Protein AF-A0A850BF56-F1 (afdb_monomer)

Secondary structure (DSSP, 8-state):
-HHHHHHHHHH-HHHHT-HHHHHHHHHHGGGSPTTHHHHHHHHHHHHIIIIIS--TTTTHHHHHHHHH-TTS-HHHHHHHHHHHHHHHHHTT-HHHHHHHHHH-TTT-HHHHHHHHHHHHHHHHHHHHHHHHHHHHHHHHHHHHHHHHHS-HHHHHHHH--HHHHHHHHHHHHHHHHHHHHHSS--SHHHHHHHHHHHHHHHHHHHHHHH-----HHHHHHHHHHHHHHHHHHHHHHHHHH-THHHHTTT-

Foldseek 3Di:
DLVVLLVVCVVDVVLLLDPVSLVVNVVCLVVDDAAAVSLVSLQSSLCSCVPRPVNLVVSQVSLVVSCVRPRYDLVSVLVSLVSNLVSCVVVVNLVVSQVSCVVPVPSCVPSNLVSVLVVVLVVLLVVLVVLLVVLVVLLVVLLVQLVVVDPPVVSCVQLDDVVLLVVLCCQLVVQLVVDVVVDPADSQLSVQLSVQLSVLSSSLRSNVSSDPDPDVVVVVVSVVSSVVNSVSSSSVSCVVRDPVVCVVVSD

Mean predicted aligned error: 5.74 Å

Solvent-accessible surface area (backbone atoms only — not comparable to full-atom values): 12979 Å² total; per-residue (Å²): 109,72,67,60,53,52,54,52,34,71,74,32,70,67,47,44,48,32,65,67,56,43,52,52,50,58,66,45,48,80,75,45,64,87,24,58,68,34,34,53,51,27,49,50,44,20,48,30,28,36,73,57,62,69,32,57,74,71,18,48,62,38,28,52,51,30,61,66,38,86,58,36,49,72,66,60,32,32,52,28,50,54,51,47,35,53,46,24,54,75,72,68,35,51,66,59,28,42,54,54,37,70,72,44,54,89,62,45,59,69,58,39,54,51,47,52,27,54,46,50,43,54,51,50,49,53,50,32,52,51,50,47,52,49,48,50,51,48,14,50,54,17,38,57,53,37,54,74,78,42,62,62,69,58,55,49,57,72,45,59,45,70,67,55,53,50,49,22,48,44,57,8,50,52,46,25,50,50,37,60,74,77,44,93,54,83,41,61,28,30,46,46,30,14,55,40,44,42,52,48,51,40,28,55,40,23,32,53,70,42,45,88,73,80,54,67,67,59,54,52,51,50,52,51,53,47,52,53,42,46,51,32,37,43,52,52,23,40,55,72,64,42,61,70,68,37,49,80,75,70,64

pLDDT: mean 92.4, std 5.1, range [63.03, 98.12]

Structure (mmCIF, N/CA/C/O backbone):
data_AF-A0A850BF56-F1
#
_entry.id   AF-A0A850BF56-F1
#
loop_
_atom_site.group_PDB
_atom_site.id
_atom_site.type_symbol
_atom_site.label_atom_id
_atom_site.label_alt_id
_atom_site.label_comp_id
_atom_site.label_asym_id
_atom_site.label_entity_id
_atom_site.label_seq_id
_atom_site.pdbx_PDB_ins_code
_atom_site.Cartn_x
_atom_site.Cartn_y
_atom_site.Cartn_z
_atom_site.occupancy
_atom_site.B_iso_or_equiv
_atom_site.auth_seq_id
_atom_site.auth_comp_id
_atom_site.auth_asym_id
_atom_site.auth_atom_id
_atom_site.pdbx_PDB_model_num
ATOM 1 N N . MET A 1 1 ? -32.268 -3.748 29.902 1.00 78.88 1 MET A N 1
ATOM 2 C CA . MET A 1 1 ? -31.089 -3.051 30.465 1.00 78.88 1 MET A CA 1
ATOM 3 C C . MET A 1 1 ? -29.917 -3.238 29.503 1.00 78.88 1 MET A C 1
ATOM 5 O O . MET A 1 1 ? -29.523 -4.383 29.311 1.00 78.88 1 MET A O 1
ATOM 9 N N . PRO A 1 2 ? -29.383 -2.172 28.882 1.00 86.38 2 PRO A N 1
ATOM 10 C CA . PRO A 1 2 ? -28.321 -2.261 27.866 1.00 86.38 2 PRO A CA 1
ATOM 11 C C . PRO A 1 2 ? -27.058 -3.001 28.352 1.00 86.38 2 PRO A C 1
ATOM 13 O O . PRO A 1 2 ? -26.492 -3.816 27.630 1.00 86.38 2 PRO A O 1
ATOM 16 N N . LEU A 1 3 ? -26.680 -2.807 29.620 1.00 88.38 3 LEU A N 1
ATOM 17 C CA . LEU A 1 3 ? -25.569 -3.516 30.267 1.00 88.38 3 LEU A CA 1
ATOM 18 C C . LEU A 1 3 ? -25.758 -5.039 30.314 1.00 88.38 3 LEU A C 1
ATOM 20 O O . LEU A 1 3 ? -24.827 -5.782 30.023 1.00 88.38 3 LEU A O 1
ATOM 24 N N . ALA A 1 4 ? -26.963 -5.507 30.652 1.00 90.81 4 ALA A N 1
ATOM 25 C CA . ALA A 1 4 ? -27.248 -6.938 30.740 1.00 90.81 4 ALA A CA 1
ATOM 26 C C . ALA A 1 4 ? -27.105 -7.623 29.373 1.00 90.81 4 ALA A C 1
ATOM 28 O O . ALA A 1 4 ? -26.555 -8.715 29.291 1.00 90.81 4 ALA A O 1
ATOM 29 N N . ARG A 1 5 ? -27.528 -6.942 28.298 1.00 89.50 5 ARG A N 1
ATOM 30 C CA . ARG A 1 5 ? -27.394 -7.431 26.920 1.00 89.50 5 ARG A CA 1
ATOM 31 C C . ARG A 1 5 ? -25.931 -7.494 26.471 1.00 89.50 5 ARG A C 1
ATOM 33 O O . ARG A 1 5 ? -25.538 -8.467 25.838 1.00 89.50 5 ARG A O 1
ATOM 40 N N . LEU A 1 6 ? -25.115 -6.494 26.817 1.00 92.56 6 LEU A N 1
ATOM 41 C CA . LEU A 1 6 ? -23.671 -6.534 26.553 1.00 92.56 6 LEU A CA 1
ATOM 42 C C . LEU A 1 6 ? -23.014 -7.745 27.231 1.00 92.56 6 LEU A C 1
ATOM 44 O O . LEU A 1 6 ? -22.260 -8.471 26.588 1.00 92.56 6 LEU A O 1
ATOM 48 N N . GLU A 1 7 ? -23.309 -7.971 28.511 1.00 93.81 7 GLU A N 1
ATOM 49 C CA . GLU A 1 7 ? -22.754 -9.099 29.270 1.00 93.81 7 GLU A CA 1
ATOM 50 C C . GLU A 1 7 ? -23.248 -10.456 28.750 1.00 93.81 7 GLU A C 1
ATOM 52 O O . GLU A 1 7 ? -22.469 -11.403 28.664 1.00 93.81 7 GLU A O 1
ATOM 57 N N . GLU A 1 8 ? -24.512 -10.548 28.335 1.00 92.88 8 GLU A N 1
ATOM 58 C CA . GLU A 1 8 ? -25.073 -11.738 27.691 1.00 92.88 8 GLU A CA 1
ATOM 59 C C . GLU A 1 8 ? -24.338 -12.080 26.387 1.00 92.88 8 GLU A C 1
ATOM 61 O O . GLU A 1 8 ? -23.898 -13.214 26.207 1.00 92.88 8 GLU A O 1
ATOM 66 N N . ILE A 1 9 ? -24.144 -11.093 25.504 1.00 91.94 9 ILE A N 1
ATOM 67 C CA . ILE A 1 9 ? -23.444 -11.286 24.226 1.00 91.94 9 ILE A CA 1
ATOM 68 C C . ILE A 1 9 ? -21.953 -11.588 24.454 1.00 91.94 9 ILE A C 1
ATOM 70 O O . ILE A 1 9 ? -21.367 -12.385 23.728 1.00 91.94 9 ILE A O 1
ATOM 74 N N . ARG A 1 10 ? -21.317 -10.997 25.474 1.00 92.19 10 ARG A N 1
ATOM 75 C CA . ARG A 1 10 ? -19.912 -11.289 25.817 1.00 92.19 10 ARG A CA 1
ATOM 76 C C . ARG A 1 10 ? -19.703 -12.726 26.289 1.00 92.19 10 ARG A C 1
ATOM 78 O O . ARG A 1 10 ? -18.673 -13.316 25.971 1.00 92.19 10 ARG A O 1
ATOM 85 N N . ARG A 1 11 ? -20.649 -13.270 27.059 1.00 94.38 11 ARG A N 1
ATOM 86 C CA . ARG A 1 11 ? -20.562 -14.626 27.626 1.00 94.38 11 ARG A CA 1
ATOM 87 C C . ARG A 1 11 ? -20.887 -15.722 26.620 1.00 94.38 11 ARG A C 1
ATOM 89 O O . ARG A 1 11 ? -20.410 -16.837 26.797 1.00 94.38 11 ARG A O 1
ATOM 96 N N . ASP A 1 12 ? -21.675 -15.415 25.594 1.00 94.69 12 ASP A N 1
ATOM 97 C CA . ASP A 1 12 ? -22.107 -16.372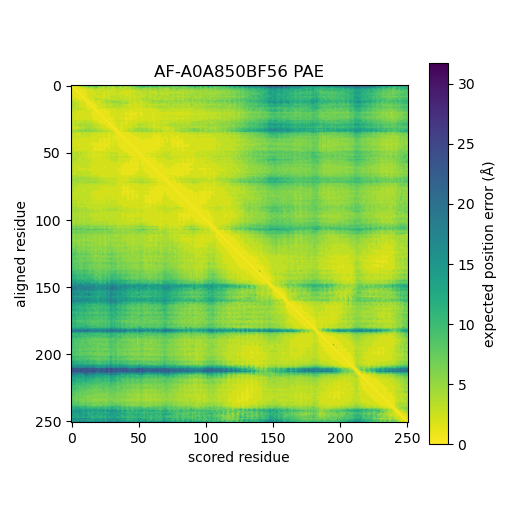 24.578 1.00 94.69 12 ASP A CA 1
ATOM 98 C C . ASP A 1 12 ? -21.428 -16.089 23.219 1.00 94.69 12 ASP A C 1
ATOM 100 O O . ASP A 1 12 ? -21.831 -15.174 22.489 1.00 94.69 12 ASP A O 1
ATOM 104 N N . PRO A 1 13 ? -20.404 -16.879 22.834 1.00 91.81 13 PRO A N 1
ATOM 105 C CA . PRO A 1 13 ? -19.703 -16.701 21.567 1.00 91.81 13 PRO A CA 1
ATOM 106 C C . PRO A 1 13 ? -20.617 -16.798 20.344 1.00 91.81 13 PRO A C 1
ATOM 108 O O . PRO A 1 13 ? -20.337 -16.126 19.350 1.00 91.81 13 PRO A O 1
ATOM 111 N N . GLN A 1 14 ? -21.693 -17.596 20.413 1.00 94.00 14 GLN A N 1
ATOM 112 C CA . GLN A 1 14 ? -22.634 -17.753 19.304 1.00 94.00 14 GLN A CA 1
ATOM 113 C C . GLN A 1 14 ? -23.433 -16.468 19.094 1.00 94.00 14 GLN A C 1
ATOM 115 O O . GLN A 1 14 ? -23.529 -15.993 17.966 1.00 94.00 14 GLN A O 1
ATOM 120 N N . LYS A 1 15 ? -23.911 -15.832 20.172 1.00 90.75 15 LYS A N 1
ATOM 121 C CA . LYS A 1 15 ? -24.606 -14.533 20.084 1.00 90.75 15 LYS A CA 1
ATOM 122 C C . LYS A 1 15 ? -23.703 -13.420 19.577 1.00 90.75 15 LYS A C 1
ATOM 124 O O . LYS A 1 15 ? -24.142 -12.555 18.831 1.00 90.75 15 LYS A O 1
ATOM 129 N N . ALA A 1 16 ? -22.428 -13.438 19.939 1.00 91.06 16 ALA A N 1
ATOM 130 C CA . ALA A 1 16 ? -21.472 -12.469 19.418 1.00 91.06 16 ALA A CA 1
ATOM 131 C C . ALA A 1 16 ? -21.085 -12.709 17.943 1.00 91.06 16 ALA A C 1
ATOM 133 O O . ALA A 1 16 ? -20.512 -11.818 17.318 1.00 91.06 16 ALA A O 1
ATOM 134 N N . ALA A 1 17 ? -21.382 -13.889 17.390 1.00 93.44 17 ALA A N 1
ATOM 135 C CA . ALA A 1 17 ? -21.302 -14.181 15.958 1.00 93.44 17 ALA A CA 1
ATOM 136 C C . ALA A 1 17 ? -22.649 -13.981 15.231 1.00 93.44 17 ALA A C 1
ATOM 138 O O . ALA A 1 17 ? -22.700 -14.071 14.006 1.00 93.44 17 ALA A O 1
ATOM 139 N N . ASP A 1 18 ? -23.730 -13.680 15.956 1.00 96.56 18 ASP A N 1
ATOM 140 C CA . ASP A 1 18 ? -25.020 -13.333 15.370 1.00 96.56 18 ASP A CA 1
ATOM 141 C C . ASP A 1 18 ? -25.054 -11.846 14.993 1.00 96.56 18 ASP A C 1
ATOM 143 O O . ASP A 1 18 ? -24.985 -10.941 15.833 1.00 96.56 18 ASP A O 1
ATOM 147 N N . ARG A 1 19 ? -25.202 -11.588 13.691 1.00 96.81 19 ARG A N 1
ATOM 148 C CA . ARG A 1 19 ? -25.269 -10.234 13.139 1.00 96.81 19 ARG A CA 1
ATOM 149 C C . ARG A 1 19 ? -26.421 -9.429 13.731 1.00 96.81 19 ARG A C 1
ATOM 151 O O . ARG A 1 19 ? -26.242 -8.241 13.995 1.00 96.81 19 ARG A O 1
ATOM 158 N N . ALA A 1 20 ? -27.586 -10.043 13.937 1.00 96.88 20 ALA A N 1
ATOM 159 C CA . ALA A 1 20 ? -28.754 -9.339 14.454 1.00 96.88 20 ALA A CA 1
ATOM 160 C C . ALA A 1 20 ? -28.525 -8.885 15.901 1.00 96.88 20 ALA A C 1
ATOM 162 O O . ALA A 1 20 ? -28.780 -7.725 16.226 1.00 96.88 20 ALA A O 1
ATOM 163 N N . ALA A 1 21 ? -27.967 -9.759 16.745 1.00 96.25 21 ALA A N 1
ATOM 164 C CA . ALA A 1 21 ? -27.623 -9.433 18.126 1.00 96.25 21 ALA A CA 1
ATOM 165 C C . ALA A 1 21 ? -26.580 -8.305 18.224 1.00 96.25 21 ALA A C 1
ATOM 167 O O . ALA A 1 21 ? -26.757 -7.367 19.006 1.00 96.25 21 ALA A O 1
ATOM 168 N N . VAL A 1 22 ? -25.525 -8.350 17.402 1.00 96.19 22 VAL A N 1
ATOM 169 C CA . VAL A 1 22 ? -24.476 -7.313 17.387 1.00 96.19 22 VAL A CA 1
ATOM 170 C C . VAL A 1 22 ? -25.018 -5.968 16.896 1.00 96.19 22 VAL A C 1
ATOM 172 O O . VAL A 1 22 ? -24.714 -4.939 17.498 1.00 96.19 22 VAL A O 1
ATOM 175 N N . LEU A 1 23 ? -25.848 -5.948 15.849 1.00 95.94 23 LEU A N 1
ATOM 176 C CA . LEU A 1 23 ? -26.460 -4.710 15.350 1.00 95.94 23 LEU A CA 1
ATOM 177 C C . LEU A 1 23 ? -27.502 -4.140 16.321 1.00 95.94 23 LEU A C 1
ATOM 179 O O . LEU A 1 23 ? -27.583 -2.922 16.477 1.00 95.94 23 LEU A O 1
ATOM 183 N N . ALA A 1 24 ? -28.259 -4.994 17.016 1.00 95.25 24 ALA A N 1
ATOM 184 C CA . ALA A 1 24 ? -29.160 -4.560 18.080 1.00 95.25 24 ALA A CA 1
ATOM 185 C C . ALA A 1 24 ? -28.378 -3.904 19.228 1.00 95.25 24 ALA A C 1
ATOM 187 O O . ALA A 1 24 ? -28.722 -2.803 19.657 1.00 95.25 24 ALA A O 1
ATOM 188 N N . LEU A 1 25 ? -27.275 -4.526 19.666 1.00 95.69 25 LEU A N 1
ATOM 189 C CA . LEU A 1 25 ? -26.374 -3.928 20.651 1.00 95.69 25 LEU A CA 1
ATOM 190 C C . LEU A 1 25 ? -25.796 -2.598 20.149 1.00 95.69 25 LEU A C 1
ATOM 192 O O . LEU A 1 25 ? -25.744 -1.642 20.918 1.00 95.69 25 LEU A O 1
ATOM 196 N N . ALA A 1 26 ? -25.406 -2.515 18.872 1.00 95.56 26 ALA A N 1
ATOM 197 C CA . ALA A 1 26 ? -24.912 -1.284 18.257 1.00 95.56 26 ALA A CA 1
ATOM 198 C C . ALA A 1 26 ? -25.954 -0.152 18.307 1.00 95.56 26 ALA A C 1
ATOM 200 O O . ALA A 1 26 ? -25.615 0.983 18.642 1.00 95.56 26 ALA A O 1
ATOM 201 N N . GLY A 1 27 ? -27.227 -0.463 18.040 1.00 94.81 27 GLY A N 1
ATOM 202 C CA . GLY A 1 27 ? -28.341 0.477 18.187 1.00 94.81 27 GLY A CA 1
ATOM 203 C C . GLY A 1 27 ? -28.534 0.950 19.632 1.00 94.81 27 GLY A C 1
ATOM 204 O O . GLY A 1 27 ? -28.760 2.138 19.874 1.00 94.81 27 GLY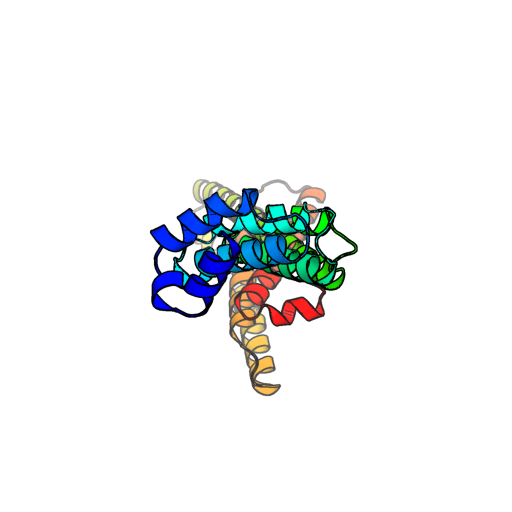 A O 1
ATOM 205 N N . ASP A 1 28 ? -28.353 0.049 20.599 1.00 95.44 28 ASP A N 1
ATOM 206 C CA . ASP A 1 28 ? -28.485 0.354 22.026 1.00 95.44 28 ASP A CA 1
ATOM 207 C C . ASP A 1 28 ? -27.339 1.217 22.576 1.00 95.44 28 ASP A C 1
ATOM 209 O O . ASP A 1 28 ? -27.515 1.839 23.626 1.00 95.44 28 ASP A O 1
ATOM 213 N N . LEU A 1 29 ? -26.183 1.310 21.899 1.00 94.50 29 LEU A N 1
ATOM 214 C CA . LEU A 1 29 ? -24.989 2.031 22.384 1.00 94.50 29 LEU A CA 1
ATOM 215 C C . LEU A 1 29 ? -25.274 3.482 22.797 1.00 94.50 29 LEU A C 1
ATOM 217 O O . LEU A 1 29 ? -24.667 3.987 23.743 1.00 94.50 29 LEU A O 1
ATOM 221 N N . ARG A 1 30 ? -26.229 4.146 22.135 1.00 91.19 30 ARG A N 1
ATOM 222 C CA . ARG A 1 30 ? -26.638 5.526 22.456 1.00 91.19 30 ARG A CA 1
ATOM 223 C C . ARG A 1 30 ? -27.282 5.657 23.839 1.00 91.19 30 ARG A C 1
ATOM 225 O O . ARG A 1 30 ? -27.223 6.731 24.428 1.00 91.19 30 ARG A O 1
ATOM 232 N N . SER A 1 31 ? -27.871 4.578 24.352 1.00 93.94 31 SER A N 1
ATOM 233 C CA . SER A 1 31 ? -28.532 4.539 25.663 1.00 93.94 31 SER A CA 1
ATOM 234 C C . SER A 1 31 ? -27.577 4.273 26.832 1.00 93.94 31 SER A C 1
ATOM 236 O O . SER A 1 31 ? -27.937 4.519 27.982 1.00 93.94 31 SER A O 1
ATOM 238 N N . PHE A 1 32 ? -26.357 3.787 26.571 1.00 93.31 32 PHE A N 1
ATOM 239 C CA . PHE A 1 32 ? -25.348 3.598 27.618 1.00 93.31 32 PHE A CA 1
ATOM 240 C C . PHE A 1 32 ? -24.919 4.958 28.172 1.00 93.31 32 PHE A C 1
ATOM 242 O O . PHE A 1 32 ? -24.837 5.901 27.392 1.00 93.31 32 PHE A O 1
ATOM 249 N N . PRO A 1 33 ? -24.576 5.098 29.462 1.00 91.12 33 PRO A N 1
ATOM 250 C CA . PRO A 1 33 ? -23.999 6.338 29.986 1.00 91.12 33 PRO A CA 1
ATOM 251 C C . PRO A 1 33 ? -22.654 6.653 29.305 1.00 91.12 33 PRO A C 1
ATOM 253 O O . PRO A 1 33 ? -21.945 5.721 28.917 1.00 91.12 33 PRO A O 1
ATOM 256 N N . PRO A 1 34 ? -22.301 7.938 29.110 1.00 89.06 34 PRO A N 1
ATOM 257 C CA . PRO A 1 34 ? -21.035 8.309 28.481 1.00 89.06 34 PRO A CA 1
ATOM 258 C C . PRO A 1 34 ? -19.836 7.859 29.329 1.00 89.06 34 PRO A C 1
ATOM 260 O O . PRO A 1 34 ? -19.968 7.596 30.526 1.00 89.06 34 PRO A O 1
ATOM 263 N N . GLY A 1 35 ? -18.676 7.715 28.684 1.00 90.88 35 GLY A N 1
ATOM 264 C CA . GLY A 1 35 ? -17.440 7.286 29.334 1.00 90.88 35 GLY A CA 1
ATOM 265 C C . GLY A 1 35 ? -17.039 5.842 29.039 1.00 90.88 35 GLY A C 1
ATOM 266 O O . GLY A 1 35 ? -17.224 5.325 27.931 1.00 90.88 35 GLY A O 1
ATOM 267 N N . ARG A 1 36 ? -16.422 5.194 30.034 1.00 93.81 36 ARG A N 1
ATOM 268 C CA . ARG A 1 36 ? -15.692 3.929 29.861 1.00 93.81 36 ARG A CA 1
ATOM 269 C C . ARG A 1 36 ? -16.559 2.793 29.319 1.00 93.81 36 ARG A C 1
ATOM 271 O O . ARG A 1 36 ? -16.214 2.198 28.307 1.00 93.81 36 ARG A O 1
ATOM 278 N N . VAL A 1 37 ? -17.706 2.528 29.943 1.00 94.62 37 VAL A N 1
ATOM 279 C CA . VAL A 1 37 ? -18.580 1.398 29.575 1.00 94.62 37 VAL A CA 1
ATOM 280 C C . VAL A 1 37 ? -19.064 1.507 28.127 1.00 94.62 37 VAL A C 1
ATOM 282 O O . VAL A 1 37 ? -18.989 0.538 27.375 1.00 94.62 37 VAL A O 1
ATOM 285 N N . ARG A 1 38 ? -19.537 2.688 27.713 1.00 96.12 38 ARG A N 1
ATOM 286 C CA . ARG A 1 38 ? -19.987 2.924 26.334 1.00 96.12 38 ARG A CA 1
ATOM 287 C C . ARG A 1 38 ? -18.844 2.730 25.337 1.00 96.12 38 ARG A C 1
ATOM 289 O O . ARG A 1 38 ? -19.052 2.153 24.273 1.00 96.12 38 ARG A O 1
ATOM 296 N N . SER A 1 39 ? -17.641 3.172 25.692 1.00 97.00 39 SER A N 1
ATOM 297 C CA . SER A 1 39 ? -16.449 3.025 24.853 1.00 97.00 39 SER A CA 1
ATOM 298 C C . SER A 1 39 ? -16.007 1.566 24.714 1.00 97.00 39 SER A C 1
ATOM 300 O O . SER A 1 39 ? -15.714 1.111 23.611 1.00 97.00 39 SER A O 1
ATOM 302 N N . GLU A 1 40 ? -16.036 0.795 25.802 1.00 96.56 40 GLU A N 1
ATOM 303 C CA . GLU A 1 40 ? -15.771 -0.647 25.772 1.00 96.56 40 GLU A CA 1
ATOM 304 C C . GLU A 1 40 ? -16.827 -1.414 24.964 1.00 96.56 40 GLU A C 1
ATOM 306 O O . GLU A 1 40 ? -16.489 -2.333 24.218 1.00 96.56 40 GLU A O 1
ATOM 311 N N . ALA A 1 41 ? -18.103 -1.034 25.082 1.00 97.00 41 ALA A N 1
ATOM 312 C CA . ALA A 1 41 ? -19.185 -1.627 24.303 1.00 97.00 41 ALA A CA 1
ATOM 313 C C . ALA A 1 41 ? -19.015 -1.348 22.798 1.00 97.00 41 ALA A C 1
ATOM 315 O O . ALA A 1 41 ? -19.159 -2.259 21.985 1.00 97.00 41 ALA A O 1
ATOM 316 N N . ARG A 1 42 ? -18.630 -0.121 22.423 1.00 97.69 42 ARG A N 1
ATOM 317 C CA . ARG A 1 42 ? -18.290 0.245 21.036 1.00 97.69 42 ARG A CA 1
ATOM 318 C C . ARG A 1 42 ? -17.109 -0.551 20.493 1.00 97.69 42 ARG A C 1
ATOM 320 O O . ARG A 1 42 ? -17.189 -1.047 19.374 1.00 97.69 42 ARG A O 1
ATOM 327 N N . LEU A 1 43 ? -16.040 -0.705 21.278 1.00 97.75 43 LEU A N 1
ATOM 328 C CA . LEU A 1 43 ? -14.883 -1.518 20.887 1.00 97.75 43 LEU A CA 1
ATOM 329 C C . LEU A 1 43 ? -15.270 -2.982 20.682 1.00 97.75 43 LEU A C 1
ATOM 331 O O . LEU A 1 43 ? -14.846 -3.592 19.706 1.00 97.75 43 LEU A O 1
ATOM 335 N N . PHE A 1 44 ? -16.115 -3.525 21.558 1.00 97.62 44 PHE A N 1
ATOM 336 C CA . PHE A 1 44 ? -16.636 -4.880 21.411 1.00 97.62 44 PHE A CA 1
ATOM 337 C C . PHE A 1 44 ? -17.465 -5.044 20.128 1.00 97.62 44 PHE A C 1
ATOM 339 O O . PHE A 1 44 ? -17.252 -5.996 19.381 1.00 97.62 44 PHE A O 1
ATOM 346 N N . VAL A 1 45 ? -18.371 -4.103 19.839 1.00 97.88 45 VAL A N 1
ATOM 347 C CA . VAL A 1 45 ? -19.165 -4.102 18.599 1.00 97.88 45 VAL A CA 1
ATOM 348 C C . VAL A 1 45 ? -18.260 -4.004 17.369 1.00 97.88 45 VAL A C 1
ATOM 350 O O . VAL A 1 45 ? -18.442 -4.771 16.426 1.00 97.88 45 VAL A O 1
ATOM 353 N N . ALA A 1 46 ? -17.260 -3.117 17.381 1.00 98.00 46 ALA A N 1
ATOM 354 C CA . ALA A 1 46 ? -16.290 -2.999 16.293 1.00 98.00 46 ALA A CA 1
ATOM 355 C C . ALA A 1 46 ? -15.525 -4.308 16.055 1.00 98.00 46 ALA A C 1
ATOM 357 O O . ALA A 1 46 ? -15.365 -4.734 14.912 1.00 98.00 46 ALA A O 1
ATOM 358 N N . ASP A 1 47 ? -15.068 -4.960 17.125 1.00 97.44 47 ASP A N 1
ATOM 359 C CA . ASP A 1 47 ? -14.321 -6.211 17.032 1.00 97.44 47 ASP A CA 1
ATOM 360 C C . ASP A 1 47 ? -15.190 -7.364 16.511 1.00 97.44 47 ASP A C 1
ATOM 362 O O . ASP A 1 47 ? -14.772 -8.099 15.614 1.00 97.44 47 ASP A O 1
ATOM 366 N N . ALA A 1 48 ? -16.433 -7.471 16.991 1.00 97.50 48 ALA A N 1
ATOM 367 C CA . ALA A 1 48 ? -17.401 -8.446 16.497 1.00 97.50 48 ALA A CA 1
ATOM 368 C C . ALA A 1 48 ? -17.716 -8.234 15.007 1.00 97.50 48 ALA A C 1
ATOM 370 O O . ALA A 1 48 ? -17.667 -9.191 14.231 1.00 97.50 48 ALA A O 1
ATOM 371 N N . LEU A 1 49 ? -17.965 -6.987 14.586 1.00 97.62 49 LEU A N 1
ATOM 372 C CA . LEU A 1 49 ? -18.189 -6.644 13.178 1.00 97.62 49 LEU A CA 1
ATOM 373 C C . LEU A 1 49 ? -16.987 -7.034 12.315 1.00 97.62 49 LEU A C 1
ATOM 375 O O . LEU A 1 49 ? -17.155 -7.731 11.317 1.00 97.62 49 LEU A O 1
ATOM 379 N N . ARG A 1 50 ? -15.773 -6.658 12.726 1.00 96.75 50 ARG A N 1
ATOM 380 C CA . ARG A 1 50 ? -14.551 -6.920 11.958 1.00 96.75 50 ARG A CA 1
ATOM 381 C C . ARG A 1 50 ? -14.226 -8.410 11.857 1.00 96.75 50 ARG A C 1
ATOM 383 O O . ARG A 1 50 ? -14.006 -8.905 10.756 1.00 96.75 50 ARG A O 1
ATOM 390 N N . HIS A 1 51 ? -14.155 -9.106 12.990 1.00 95.94 51 HIS A N 1
ATOM 391 C CA . HIS A 1 51 ? -13.548 -10.440 13.057 1.00 95.94 51 HIS A CA 1
ATOM 392 C C . HIS A 1 51 ? -14.552 -11.582 13.020 1.00 95.94 51 HIS A C 1
ATOM 394 O O . HIS A 1 51 ? -14.248 -12.630 12.460 1.00 95.94 51 HIS A O 1
ATOM 400 N N . ARG A 1 52 ? -15.738 -11.406 13.611 1.00 95.56 52 ARG A N 1
ATOM 401 C CA . ARG A 1 52 ? -16.739 -12.484 13.705 1.00 95.56 52 ARG A CA 1
ATOM 402 C C . ARG A 1 52 ? -17.707 -12.453 12.534 1.00 95.56 52 ARG A C 1
ATOM 404 O O . ARG A 1 52 ? -18.070 -13.497 12.010 1.00 95.56 52 ARG A O 1
ATOM 411 N N . LEU A 1 53 ? -18.099 -11.252 12.117 1.00 96.81 53 LEU A N 1
ATOM 412 C CA . LEU A 1 53 ? -19.095 -11.045 11.066 1.00 96.81 53 LEU A CA 1
ATOM 413 C C . LEU A 1 53 ? -18.479 -10.758 9.691 1.00 96.81 53 LEU A C 1
ATOM 415 O O . LEU A 1 53 ? -19.209 -10.703 8.704 1.00 96.81 53 LEU A O 1
ATOM 419 N N . GLY A 1 54 ? -17.157 -10.564 9.617 1.00 96.56 54 GLY A N 1
ATOM 420 C CA . GLY A 1 54 ? -16.463 -10.265 8.363 1.00 96.56 54 GLY A CA 1
ATOM 421 C C . GLY A 1 54 ? -16.892 -8.937 7.730 1.00 96.56 54 GLY A C 1
ATOM 422 O O . GLY A 1 54 ? -16.824 -8.788 6.512 1.00 96.56 54 GLY A O 1
ATOM 423 N N . ASP A 1 55 ? -17.340 -7.978 8.542 1.00 97.38 55 ASP A N 1
ATOM 424 C CA . ASP A 1 55 ? -17.795 -6.647 8.138 1.00 97.38 55 ASP A CA 1
ATOM 425 C C . ASP A 1 55 ? -16.816 -5.559 8.622 1.00 97.38 55 ASP A C 1
ATOM 427 O O . ASP A 1 55 ? -17.099 -4.803 9.560 1.00 97.38 55 ASP A O 1
ATOM 431 N N . PRO A 1 56 ? -15.628 -5.454 7.995 1.00 97.06 56 PRO A N 1
ATOM 432 C CA . PRO A 1 56 ? -14.634 -4.462 8.380 1.00 97.06 56 PRO A CA 1
ATOM 433 C C . PRO A 1 56 ? -15.133 -3.028 8.163 1.00 97.06 56 PRO A C 1
ATOM 435 O O . PRO A 1 56 ? -14.753 -2.128 8.902 1.00 97.06 56 PRO A O 1
ATOM 438 N N . ARG A 1 57 ? -16.010 -2.779 7.184 1.00 97.38 57 ARG A N 1
ATOM 439 C CA . ARG A 1 57 ? -16.530 -1.424 6.938 1.00 97.38 57 ARG A CA 1
ATOM 440 C C . ARG A 1 57 ? -17.477 -0.979 8.051 1.00 97.38 57 ARG A C 1
ATOM 442 O O . ARG A 1 57 ? -17.370 0.158 8.503 1.00 97.38 57 ARG A O 1
ATOM 449 N N . GLY A 1 58 ? -18.340 -1.873 8.538 1.00 97.06 58 GLY A N 1
ATOM 450 C CA . GLY A 1 58 ? -19.225 -1.593 9.670 1.00 97.06 58 GLY A CA 1
ATOM 451 C C . GLY A 1 58 ? -18.478 -1.266 10.968 1.00 97.06 58 GLY A C 1
ATOM 452 O O . GLY A 1 58 ? -18.974 -0.493 11.784 1.00 97.06 58 GLY A O 1
ATOM 453 N N . ALA A 1 59 ? -17.263 -1.795 11.148 1.00 97.69 59 ALA A N 1
ATOM 454 C CA . ALA A 1 59 ? -16.448 -1.561 12.339 1.00 97.69 59 ALA A CA 1
ATOM 455 C C . ALA A 1 59 ? -15.842 -0.144 12.435 1.00 97.69 59 ALA A C 1
ATOM 457 O O . ALA A 1 59 ? -15.388 0.240 13.512 1.00 97.69 59 ALA A O 1
ATOM 458 N N . VAL A 1 60 ? -15.842 0.645 11.351 1.00 97.94 60 VAL A N 1
ATOM 459 C CA . VAL A 1 60 ? -15.244 1.996 11.324 1.00 97.94 60 VAL A CA 1
ATOM 460 C C . VAL A 1 60 ? -15.974 2.950 12.271 1.00 97.94 60 VAL A C 1
ATOM 462 O O . VAL A 1 60 ? -15.349 3.531 13.157 1.00 97.94 60 VAL A O 1
ATOM 465 N N . ALA A 1 61 ? -17.297 3.077 12.130 1.00 97.38 61 ALA A N 1
ATOM 466 C CA . ALA A 1 61 ? -18.069 4.076 12.869 1.00 97.38 61 ALA A CA 1
ATOM 467 C C . ALA A 1 61 ? -17.989 3.899 14.402 1.00 97.38 61 ALA A C 1
ATOM 469 O O . ALA A 1 61 ? -17.711 4.882 15.090 1.00 97.38 61 ALA A O 1
ATOM 470 N N . PRO A 1 62 ? -18.126 2.684 14.978 1.00 97.75 62 PRO A N 1
ATOM 471 C CA . PRO A 1 62 ? -17.974 2.514 16.422 1.00 97.75 62 PRO A CA 1
ATOM 472 C C . PRO A 1 62 ? -16.574 2.886 16.939 1.00 97.75 62 PRO A C 1
ATOM 474 O O . PRO A 1 62 ? -16.468 3.413 18.044 1.00 97.75 62 PRO A O 1
A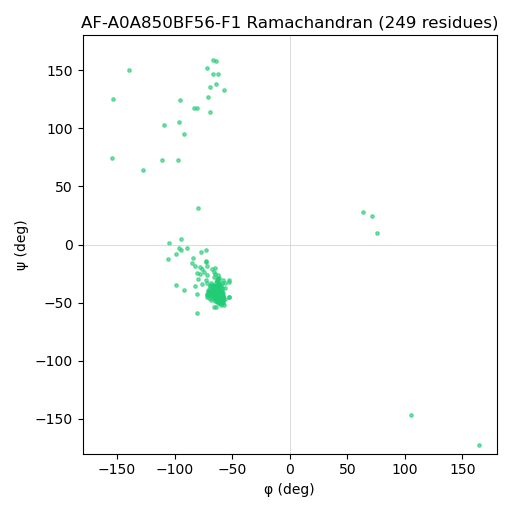TOM 477 N N . LEU A 1 63 ? -15.505 2.659 16.162 1.00 98.12 63 LEU A N 1
ATOM 478 C CA . LEU A 1 63 ? -14.138 3.052 16.542 1.00 98.12 63 LEU A CA 1
ATOM 479 C C . LEU A 1 63 ? -13.956 4.574 16.513 1.00 98.12 63 LEU A C 1
ATOM 481 O O . LEU A 1 63 ? -13.383 5.139 17.445 1.00 98.12 63 LEU A O 1
ATOM 485 N N . GLU A 1 64 ? -14.470 5.244 15.479 1.00 97.69 64 GLU A N 1
ATOM 486 C CA . GLU A 1 64 ? -14.457 6.708 15.398 1.00 97.69 64 GLU A CA 1
ATOM 487 C C . GLU A 1 64 ? -15.231 7.343 16.560 1.00 97.69 64 GLU A C 1
ATOM 489 O O . GLU A 1 64 ? -14.764 8.311 17.161 1.00 97.69 64 GLU A O 1
ATOM 494 N N . GLU A 1 65 ? -16.370 6.761 16.941 1.00 97.00 65 GLU A N 1
ATOM 495 C CA . GLU A 1 65 ? -17.146 7.228 18.088 1.00 97.00 65 GLU A CA 1
ATOM 496 C C . GLU A 1 65 ? -16.391 7.094 19.423 1.00 97.00 65 GLU A C 1
ATOM 498 O O . GLU A 1 65 ? -16.583 7.927 20.308 1.00 97.00 65 GLU A O 1
ATOM 503 N N . VAL A 1 66 ? -15.523 6.087 19.590 1.00 97.62 66 VAL A N 1
ATOM 504 C CA . VAL A 1 66 ? -14.661 5.963 20.786 1.00 97.62 66 VAL A CA 1
ATOM 505 C C . VAL A 1 66 ? -13.607 7.067 20.817 1.00 97.62 66 VAL A C 1
ATOM 507 O O . VAL A 1 66 ? -13.360 7.658 21.868 1.00 97.62 66 VAL A O 1
ATOM 510 N N . LEU A 1 67 ? -13.003 7.384 19.669 1.00 97.25 67 LEU A N 1
ATOM 511 C CA . LEU A 1 67 ? -12.025 8.471 19.564 1.00 97.25 67 LEU A CA 1
ATOM 512 C C . LEU A 1 67 ? -12.656 9.845 19.827 1.00 97.25 67 LEU A C 1
ATOM 514 O O . LEU A 1 67 ? -12.024 10.710 20.444 1.00 97.25 67 LEU A O 1
ATOM 518 N N . ALA A 1 68 ? -13.903 10.029 19.390 1.00 95.88 68 ALA A N 1
ATOM 519 C CA . ALA A 1 68 ? -14.669 11.255 19.576 1.00 95.88 68 ALA A CA 1
ATOM 520 C C . ALA A 1 68 ? -15.230 11.429 20.999 1.00 95.88 68 ALA A C 1
ATOM 522 O O . ALA A 1 68 ? -15.529 12.557 21.387 1.00 95.88 68 ALA A O 1
ATOM 523 N N . ASP A 1 69 ? -15.372 10.359 21.790 1.00 95.25 69 ASP A N 1
ATOM 524 C CA . ASP A 1 69 ? -15.949 10.439 23.136 1.00 95.25 69 ASP A CA 1
ATOM 525 C C . ASP A 1 69 ? -14.997 11.185 24.098 1.00 95.25 69 ASP A C 1
ATOM 527 O O . ASP A 1 69 ? -13.898 10.700 24.384 1.00 95.25 69 ASP A O 1
ATOM 531 N N . PRO A 1 70 ? -15.362 12.371 24.624 1.00 94.50 70 PRO A N 1
ATOM 532 C CA . PRO A 1 70 ? -14.487 13.133 25.514 1.00 94.50 70 PRO A CA 1
ATOM 533 C C . PRO A 1 70 ? -14.260 12.443 26.865 1.00 94.50 70 PRO A C 1
ATOM 535 O O . PRO A 1 70 ? -13.267 12.734 27.524 1.00 94.50 70 PRO A O 1
ATOM 538 N N . GLN A 1 71 ? -15.145 11.525 27.267 1.00 96.06 71 GLN A N 1
ATOM 539 C CA . GLN A 1 71 ? -15.069 10.806 28.538 1.00 96.06 71 GLN A CA 1
ATOM 540 C C . GLN A 1 71 ? -14.399 9.430 28.414 1.00 96.06 71 GLN A C 1
ATOM 542 O O . GLN A 1 71 ? -14.227 8.741 29.422 1.00 96.06 71 GLN A O 1
ATOM 547 N N . ALA A 1 72 ? -14.028 9.003 27.203 1.00 95.38 72 ALA A N 1
ATOM 548 C CA . ALA A 1 72 ? -13.244 7.788 27.020 1.00 95.38 72 ALA A CA 1
ATOM 549 C C . ALA A 1 72 ? -11.822 7.981 27.559 1.00 95.38 72 ALA A C 1
ATOM 551 O O . ALA A 1 72 ? -11.173 8.999 27.295 1.00 95.38 72 ALA A O 1
ATOM 552 N N . ASP A 1 73 ? -11.324 6.986 28.293 1.00 94.69 73 ASP A N 1
ATOM 553 C CA . ASP A 1 73 ? -9.960 7.018 28.802 1.00 94.69 73 ASP A CA 1
ATOM 554 C C . ASP A 1 73 ? -8.920 6.949 27.665 1.00 94.69 73 ASP A C 1
ATOM 556 O O . ASP A 1 73 ? -9.187 6.514 26.539 1.00 94.69 73 ASP A O 1
ATOM 560 N N . ARG A 1 74 ? -7.699 7.409 27.960 1.00 94.88 74 ARG A N 1
ATOM 561 C CA . ARG A 1 74 ? -6.624 7.509 26.963 1.00 94.88 74 ARG A CA 1
ATOM 562 C C . ARG A 1 74 ? -6.218 6.146 26.391 1.00 94.88 74 ARG A C 1
ATOM 564 O O . ARG A 1 74 ? -5.824 6.086 25.228 1.00 94.88 74 ARG A O 1
ATOM 571 N N . LEU A 1 75 ? -6.312 5.072 27.178 1.00 94.88 75 LEU A N 1
ATOM 572 C CA . LEU A 1 75 ? -5.925 3.727 26.749 1.00 94.88 75 LEU A CA 1
ATOM 573 C C . LEU A 1 75 ? -6.926 3.166 25.736 1.00 94.88 75 LEU A C 1
ATOM 575 O O . LEU A 1 75 ? -6.512 2.681 24.684 1.00 94.88 75 LEU A O 1
ATOM 579 N N . LEU A 1 76 ? -8.228 3.301 25.995 1.00 96.25 76 LEU A N 1
ATOM 580 C CA . LEU A 1 76 ? -9.291 2.905 25.072 1.00 96.25 76 LEU A CA 1
ATOM 581 C C . LEU A 1 76 ? -9.232 3.718 23.781 1.00 96.25 76 LEU A C 1
ATOM 583 O O . LEU A 1 76 ? -9.380 3.144 22.704 1.00 96.25 76 LEU A O 1
ATOM 587 N N . LYS A 1 77 ? -8.938 5.022 23.858 1.00 96.88 77 LYS A N 1
ATOM 588 C CA . LYS A 1 77 ? -8.695 5.836 22.656 1.00 96.88 77 LYS A CA 1
ATOM 589 C C . LYS A 1 77 ? -7.473 5.358 21.874 1.00 96.88 77 LYS A C 1
ATOM 591 O O . LYS A 1 77 ? -7.546 5.238 20.656 1.00 96.88 77 LYS A O 1
ATOM 596 N N . GLY A 1 78 ? -6.369 5.037 22.549 1.00 96.12 78 GLY A N 1
ATOM 597 C CA . GLY A 1 78 ? -5.182 4.466 21.906 1.00 96.12 78 GLY A CA 1
ATOM 598 C C . GLY A 1 78 ? -5.469 3.127 21.216 1.00 96.12 78 GLY A C 1
ATOM 599 O O . GLY A 1 78 ? -5.065 2.921 20.072 1.00 96.12 78 GLY A O 1
ATOM 600 N N . LEU A 1 79 ? -6.228 2.240 21.867 1.00 96.56 79 LEU A N 1
ATOM 601 C CA . LEU A 1 79 ? -6.650 0.956 21.301 1.00 96.56 79 LEU A CA 1
ATOM 602 C C . LEU A 1 79 ? -7.602 1.131 20.107 1.00 96.56 79 LEU A C 1
ATOM 604 O O . LEU A 1 79 ? -7.461 0.433 19.099 1.00 96.56 79 LEU A O 1
ATOM 608 N N . ALA A 1 80 ? -8.549 2.068 20.202 1.00 97.75 80 ALA A N 1
ATOM 609 C CA . ALA A 1 80 ? -9.460 2.407 19.114 1.00 97.75 80 ALA A CA 1
ATOM 610 C C . ALA A 1 80 ? -8.694 2.945 17.900 1.00 97.75 80 ALA A C 1
ATOM 612 O O . ALA A 1 80 ? -8.921 2.481 16.785 1.00 97.75 80 ALA A O 1
ATOM 613 N N . LEU A 1 81 ? -7.733 3.850 18.125 1.00 97.44 81 LEU A N 1
ATOM 614 C CA . LEU A 1 81 ? -6.856 4.400 17.091 1.00 97.44 81 LEU A CA 1
ATOM 615 C C . LEU A 1 81 ? -6.067 3.289 16.393 1.00 97.44 81 LEU A C 1
ATOM 617 O O . LEU A 1 81 ? -6.109 3.186 15.169 1.00 97.44 81 LEU A O 1
ATOM 621 N N . ALA A 1 82 ? -5.414 2.420 17.168 1.00 96.25 82 ALA A N 1
ATOM 622 C CA . ALA A 1 82 ? -4.656 1.284 16.649 1.00 96.25 82 ALA A CA 1
ATOM 623 C C . ALA A 1 82 ? -5.525 0.371 15.772 1.00 96.25 82 ALA A C 1
ATOM 625 O O . ALA A 1 82 ? -5.143 -0.010 14.664 1.00 96.25 82 ALA A O 1
ATOM 626 N N . SER A 1 83 ? -6.722 0.048 16.267 1.00 97.00 83 SER A N 1
ATOM 627 C CA . SER A 1 83 ? -7.671 -0.827 15.583 1.00 97.00 83 SER A CA 1
ATOM 628 C C . SER A 1 83 ? -8.202 -0.195 14.300 1.00 97.00 83 SER A C 1
ATOM 630 O O . SER A 1 83 ? -8.310 -0.892 13.294 1.00 97.00 83 SER A O 1
ATOM 632 N N . LEU A 1 84 ? -8.479 1.111 14.314 1.00 97.69 84 LEU A N 1
ATOM 633 C CA . LEU A 1 84 ? -8.968 1.862 13.160 1.00 97.69 84 LEU A CA 1
ATOM 634 C C . LEU A 1 84 ? -7.886 2.010 12.081 1.00 97.69 84 LEU A C 1
ATOM 636 O O . LEU A 1 84 ? -8.157 1.817 10.899 1.00 97.69 84 LEU A O 1
ATOM 640 N N . VAL A 1 85 ? -6.634 2.261 12.472 1.00 96.69 85 VAL A N 1
ATOM 641 C CA . VAL A 1 85 ? -5.486 2.273 11.550 1.00 96.69 85 VAL A CA 1
ATOM 642 C C . VAL A 1 85 ? -5.284 0.902 10.906 1.00 96.69 85 VAL A C 1
ATOM 644 O O . VAL A 1 85 ? -5.144 0.812 9.685 1.00 96.69 85 VAL A O 1
ATOM 647 N N . ALA A 1 86 ? -5.296 -0.172 11.700 1.00 95.69 86 ALA A N 1
ATOM 648 C CA . ALA A 1 86 ? -5.188 -1.535 11.185 1.00 95.69 86 ALA A CA 1
ATOM 649 C C . ALA A 1 86 ? -6.345 -1.874 10.229 1.00 95.69 86 ALA A C 1
ATOM 651 O O . ALA A 1 86 ? -6.126 -2.479 9.181 1.00 95.69 86 ALA A O 1
ATOM 652 N N . LEU A 1 87 ? -7.559 -1.424 10.554 1.00 97.25 87 LEU A N 1
ATOM 653 C CA . LEU A 1 87 ? -8.747 -1.598 9.726 1.00 97.25 87 LEU A CA 1
ATOM 654 C C . LEU A 1 87 ? -8.622 -0.884 8.375 1.00 97.25 87 LEU A C 1
ATOM 656 O O . LEU A 1 87 ? -8.845 -1.495 7.333 1.00 97.25 87 LEU A O 1
ATOM 660 N N . HIS A 1 88 ? -8.196 0.379 8.364 1.00 96.94 88 HIS A N 1
ATOM 661 C CA . HIS A 1 88 ? -7.957 1.114 7.121 1.00 96.94 88 HIS A CA 1
ATOM 662 C C . HIS A 1 88 ? -6.842 0.487 6.275 1.00 96.94 88 HIS A C 1
ATOM 664 O O . HIS A 1 88 ? -6.978 0.412 5.055 1.00 96.94 88 HIS A O 1
ATOM 670 N N . ARG A 1 89 ? -5.782 -0.045 6.900 1.00 94.31 89 ARG A N 1
ATOM 671 C CA . ARG A 1 89 ? -4.746 -0.824 6.197 1.00 94.31 89 ARG A CA 1
ATOM 672 C C . ARG A 1 89 ? -5.324 -2.080 5.546 1.00 94.31 89 ARG A C 1
ATOM 674 O O . ARG A 1 89 ? -5.034 -2.333 4.382 1.00 94.31 89 ARG A O 1
ATOM 681 N N . GLN A 1 90 ? -6.158 -2.834 6.265 1.00 94.81 90 GLN A N 1
ATOM 682 C CA . GLN A 1 90 ? -6.832 -4.025 5.736 1.00 94.81 90 GLN A CA 1
ATOM 683 C C . GLN A 1 90 ? -7.752 -3.685 4.553 1.00 94.81 90 GLN A C 1
ATOM 685 O O . GLN A 1 90 ? -7.834 -4.450 3.596 1.00 94.81 90 GLN A O 1
ATOM 690 N N . LEU A 1 91 ? -8.416 -2.529 4.600 1.00 95.25 91 LEU A N 1
ATOM 691 C CA . LEU A 1 91 ? -9.269 -2.025 3.522 1.00 95.25 91 LEU A CA 1
ATOM 692 C C . LEU A 1 91 ? -8.484 -1.421 2.341 1.00 95.25 91 LEU A C 1
ATOM 694 O O . LEU A 1 91 ? -9.097 -1.072 1.334 1.00 95.25 91 LEU A O 1
ATOM 698 N N . GLY A 1 92 ? -7.158 -1.284 2.447 1.00 94.31 92 GLY A N 1
ATOM 699 C CA . GLY A 1 92 ? -6.315 -0.640 1.435 1.00 94.31 92 GLY A CA 1
ATOM 700 C C . GLY A 1 92 ? -6.394 0.893 1.416 1.00 94.31 92 GLY A C 1
ATOM 701 O O . GLY A 1 92 ? -5.851 1.519 0.510 1.00 94.31 92 GLY A O 1
ATOM 702 N N . ASP A 1 93 ? -7.030 1.518 2.410 1.00 95.75 93 ASP A N 1
ATOM 703 C CA . ASP A 1 93 ? -7.209 2.972 2.498 1.00 95.75 93 ASP A CA 1
ATOM 704 C C . ASP A 1 93 ? -6.138 3.621 3.390 1.00 95.75 93 ASP A C 1
ATOM 706 O O . ASP A 1 93 ? -6.375 4.060 4.520 1.00 95.75 93 ASP A O 1
ATOM 710 N N . LEU A 1 94 ? -4.907 3.683 2.878 1.00 94.81 94 LEU A N 1
ATOM 711 C CA . LEU A 1 94 ? -3.788 4.304 3.598 1.00 94.81 94 LEU A CA 1
ATOM 712 C C . LEU A 1 94 ? -3.975 5.820 3.798 1.00 94.81 94 LEU A C 1
ATOM 714 O O . LEU A 1 94 ? -3.402 6.395 4.727 1.00 94.81 94 LEU A O 1
ATOM 718 N N . SER A 1 95 ? -4.779 6.476 2.953 1.00 94.69 95 SER A N 1
ATOM 719 C CA . SER A 1 95 ? -5.155 7.884 3.115 1.00 94.69 95 SER A CA 1
ATOM 720 C C . SER A 1 95 ? -5.980 8.111 4.374 1.00 94.69 95 SER A C 1
ATOM 722 O O . SER A 1 95 ? -5.642 9.000 5.158 1.00 94.69 95 SER A O 1
ATOM 724 N N . ALA A 1 96 ? -7.015 7.299 4.595 1.00 95.62 96 ALA A N 1
ATOM 725 C CA . ALA A 1 96 ? -7.825 7.375 5.802 1.00 95.62 96 ALA A CA 1
ATOM 726 C C . ALA A 1 96 ? -7.001 7.012 7.042 1.00 95.62 96 ALA A C 1
ATOM 728 O O . ALA A 1 96 ? -7.018 7.763 8.015 1.00 95.62 96 ALA A O 1
ATOM 729 N N . ALA A 1 97 ? -6.179 5.955 6.977 1.00 95.75 97 ALA A N 1
ATOM 730 C CA . ALA A 1 97 ? -5.267 5.601 8.070 1.00 95.75 97 ALA A CA 1
ATOM 731 C C . ALA A 1 97 ? -4.388 6.792 8.490 1.00 95.75 97 ALA A C 1
ATOM 733 O O . ALA A 1 97 ? -4.268 7.090 9.680 1.00 95.75 97 ALA A O 1
ATOM 734 N N . ARG A 1 98 ? -3.819 7.512 7.510 1.00 95.62 98 ARG A N 1
ATOM 735 C CA . ARG A 1 98 ? -3.032 8.727 7.747 1.00 95.62 98 ARG A CA 1
ATOM 736 C C . ARG A 1 98 ? -3.858 9.851 8.362 1.00 95.62 98 ARG A C 1
ATOM 738 O O . ARG A 1 98 ? -3.412 10.464 9.327 1.00 95.62 98 ARG A O 1
ATOM 745 N N . ALA A 1 99 ? -5.036 10.129 7.809 1.00 96.06 99 ALA A N 1
ATOM 746 C CA . ALA A 1 99 ? -5.898 11.200 8.297 1.00 96.06 99 ALA A CA 1
ATOM 747 C C . ALA A 1 99 ? -6.281 10.996 9.771 1.00 96.06 99 ALA A C 1
ATOM 749 O O . ALA A 1 99 ? -6.324 11.960 10.533 1.00 96.06 99 ALA A O 1
ATOM 750 N N . VAL A 1 100 ? -6.505 9.746 10.187 1.00 95.75 100 VAL A N 1
ATOM 751 C CA . VAL A 1 100 ? -6.828 9.407 11.577 1.00 95.75 100 VAL A CA 1
ATOM 752 C C . VAL A 1 100 ? -5.624 9.641 12.505 1.00 95.75 100 VAL A C 1
ATOM 754 O O . VAL A 1 100 ? -5.785 10.301 13.530 1.00 95.75 100 VAL A O 1
ATOM 757 N N . VAL A 1 101 ? -4.413 9.172 12.165 1.00 95.69 101 VAL A N 1
ATOM 758 C CA . VAL A 1 101 ? -3.224 9.404 13.022 1.00 95.69 101 VAL A CA 1
ATOM 759 C C . VAL A 1 101 ? -2.788 10.868 13.064 1.00 95.69 101 VAL A C 1
ATOM 761 O O . VAL A 1 101 ? -2.313 11.325 14.100 1.00 95.69 101 VAL A O 1
ATOM 764 N N . ASP A 1 102 ? -2.967 11.620 11.974 1.00 95.31 102 ASP A N 1
ATOM 765 C CA . ASP A 1 102 ? -2.672 13.057 11.945 1.00 95.31 102 ASP A CA 1
ATOM 766 C C . ASP A 1 102 ? -3.707 13.866 12.759 1.00 95.31 102 ASP A C 1
ATOM 768 O O . ASP A 1 102 ? -3.365 14.920 13.292 1.00 95.31 102 ASP A O 1
ATOM 772 N N . ARG A 1 103 ? -4.944 13.364 12.926 1.00 95.75 103 ARG A N 1
ATOM 773 C CA . ARG A 1 103 ? -5.972 13.972 13.795 1.00 95.75 103 ARG A CA 1
ATOM 774 C C . ARG A 1 103 ? -5.677 13.784 15.288 1.00 95.75 103 ARG A C 1
ATOM 776 O O . ARG A 1 103 ? -6.054 14.640 16.084 1.00 95.75 103 ARG A O 1
ATOM 783 N N . TYR A 1 104 ? -5.011 12.691 15.668 1.00 94.44 104 TYR A N 1
ATOM 784 C CA . TYR A 1 104 ? -4.718 12.349 17.067 1.00 94.44 104 TYR A CA 1
ATOM 785 C C . TYR A 1 104 ? -3.222 12.052 17.307 1.00 94.44 104 TYR A C 1
ATOM 787 O O . TYR A 1 104 ? -2.868 10.929 17.685 1.00 94.44 104 TYR A O 1
ATOM 795 N N . PRO A 1 105 ? -2.326 13.041 17.124 1.00 93.00 105 PRO A N 1
ATOM 796 C CA . PRO A 1 105 ? -0.878 12.817 17.163 1.00 93.00 105 PRO A CA 1
ATOM 797 C C . PRO A 1 105 ? -0.364 12.319 18.526 1.00 93.00 105 PRO A C 1
ATOM 799 O O . PRO A 1 105 ? 0.589 11.541 18.575 1.00 93.00 105 PRO A O 1
ATOM 802 N N . ASP A 1 106 ? -1.019 12.708 19.624 1.00 93.69 106 ASP A N 1
ATOM 803 C CA . ASP A 1 106 ? -0.560 12.431 20.994 1.00 93.69 106 ASP A CA 1
ATOM 804 C C . ASP A 1 106 ? -0.957 11.044 21.526 1.00 93.69 106 ASP A C 1
ATOM 806 O O . ASP A 1 106 ? -0.496 10.620 22.594 1.00 93.69 106 ASP A O 1
ATOM 810 N N . LEU A 1 107 ? -1.848 10.333 20.826 1.00 92.25 107 LEU A N 1
ATOM 811 C CA . LEU A 1 107 ? -2.355 9.035 21.279 1.00 92.25 107 LEU A CA 1
ATOM 812 C C . LEU A 1 107 ? -1.407 7.881 20.935 1.00 92.25 107 LEU A C 1
ATOM 814 O O . LEU A 1 107 ? -1.287 6.951 21.729 1.00 92.25 107 LEU A O 1
ATOM 818 N N . ALA A 1 108 ? -0.735 7.930 19.781 1.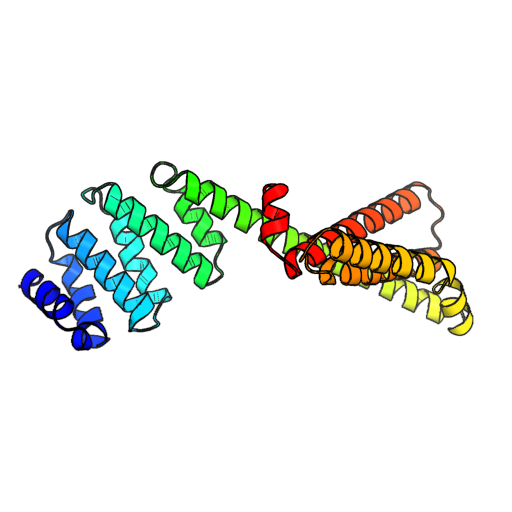00 89.69 108 ALA A N 1
ATOM 819 C CA . ALA A 1 108 ? 0.150 6.855 19.328 1.00 89.69 108 ALA A CA 1
ATOM 820 C C . ALA A 1 108 ? 1.254 7.366 18.374 1.00 89.69 108 ALA A C 1
ATOM 822 O O . ALA A 1 108 ? 1.206 7.104 17.166 1.00 89.69 108 ALA A O 1
ATOM 823 N N . PRO A 1 109 ? 2.290 8.060 18.885 1.00 89.56 109 PRO A N 1
ATOM 824 C CA . PRO A 1 109 ? 3.342 8.642 18.045 1.00 89.56 109 PRO A CA 1
ATOM 825 C C . PRO A 1 109 ? 4.095 7.593 17.209 1.00 89.56 109 PRO A C 1
ATOM 827 O O . PRO A 1 109 ? 4.432 7.848 16.052 1.00 89.56 109 PRO A O 1
ATOM 830 N N . ASN A 1 110 ? 4.292 6.386 17.749 1.00 89.06 110 ASN A N 1
ATOM 831 C CA . ASN A 1 110 ? 4.949 5.288 17.033 1.00 89.06 110 ASN A CA 1
ATOM 832 C C . ASN A 1 110 ? 4.118 4.804 15.833 1.00 89.06 110 ASN A C 1
ATOM 834 O O . ASN A 1 110 ? 4.661 4.623 14.745 1.00 89.06 110 ASN A O 1
ATOM 838 N N . GLN A 1 111 ? 2.796 4.674 15.998 1.00 88.00 111 GLN A N 1
ATOM 839 C CA . GLN A 1 111 ? 1.900 4.276 14.904 1.00 88.00 111 GLN A CA 1
ATOM 840 C C . GLN A 1 111 ? 1.870 5.327 13.800 1.00 88.00 111 GLN A C 1
ATOM 842 O O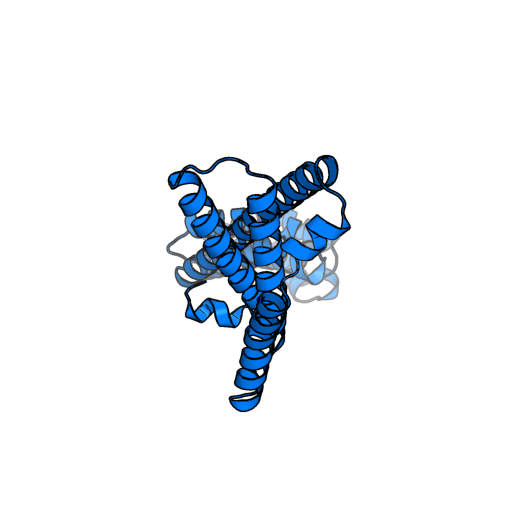 . GLN A 1 111 ? 1.828 4.987 12.620 1.00 88.00 111 GLN A O 1
ATOM 847 N N . ARG A 1 112 ? 1.943 6.613 14.161 1.00 89.75 112 ARG A N 1
ATOM 848 C CA . ARG A 1 112 ? 2.016 7.692 13.176 1.00 89.75 112 ARG A CA 1
ATOM 849 C C . ARG A 1 112 ? 3.240 7.549 12.271 1.00 89.75 112 ARG A C 1
ATOM 851 O O . ARG A 1 112 ? 3.106 7.674 11.056 1.00 89.75 112 ARG A O 1
ATOM 858 N N . LEU A 1 113 ? 4.417 7.270 12.834 1.00 90.38 113 LEU A N 1
ATOM 859 C CA . LEU A 1 113 ? 5.632 7.062 12.038 1.00 90.38 113 LEU A CA 1
ATOM 860 C C . LEU A 1 113 ? 5.495 5.856 11.103 1.00 90.38 113 LEU A C 1
ATOM 862 O O . LEU A 1 113 ? 5.847 5.965 9.930 1.00 90.38 113 LEU A O 1
ATOM 866 N N . GLU A 1 114 ? 4.941 4.748 11.593 1.00 90.19 114 GLU A N 1
ATOM 867 C CA . GLU A 1 114 ? 4.702 3.547 10.787 1.00 90.19 114 GLU A CA 1
ATOM 868 C C . GLU A 1 114 ? 3.749 3.830 9.614 1.00 90.19 114 GLU A C 1
ATOM 870 O O . GLU A 1 114 ? 4.076 3.552 8.460 1.00 90.19 114 GLU A O 1
ATOM 875 N N . VAL A 1 115 ? 2.606 4.474 9.873 1.00 91.44 115 VAL A N 1
ATOM 876 C CA . VAL A 1 115 ? 1.632 4.835 8.830 1.00 91.44 115 VAL A CA 1
ATOM 877 C C . VAL A 1 115 ? 2.243 5.789 7.804 1.00 91.44 115 VAL A C 1
ATOM 879 O O . VAL A 1 115 ? 2.035 5.617 6.604 1.00 91.44 115 VAL A O 1
ATOM 882 N N . LEU A 1 116 ? 3.030 6.778 8.238 1.00 90.25 116 LEU A N 1
ATOM 883 C CA . LEU A 1 116 ? 3.689 7.707 7.319 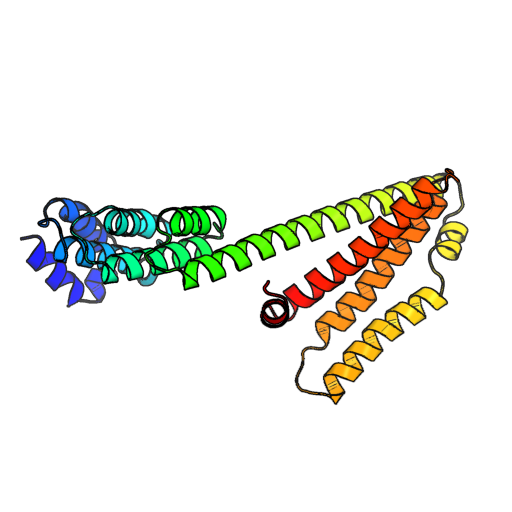1.00 90.25 116 LEU A CA 1
ATOM 884 C C . LEU A 1 116 ? 4.727 7.015 6.427 1.00 90.25 116 LEU A C 1
ATOM 886 O O . LEU A 1 116 ? 4.819 7.369 5.247 1.00 90.25 116 LEU A O 1
ATOM 890 N N . ARG A 1 117 ? 5.474 6.034 6.952 1.00 90.12 117 ARG A N 1
ATOM 891 C CA . ARG A 1 117 ? 6.387 5.201 6.150 1.00 90.12 117 ARG A CA 1
ATOM 892 C C . ARG A 1 117 ? 5.615 4.402 5.106 1.00 90.12 117 ARG A C 1
ATOM 894 O O . ARG A 1 117 ? 5.896 4.547 3.920 1.00 90.12 117 ARG A O 1
ATOM 901 N N . LEU A 1 118 ? 4.550 3.706 5.510 1.00 90.12 118 LEU A N 1
ATOM 902 C CA . LEU A 1 118 ? 3.694 2.938 4.596 1.00 90.12 118 LEU A CA 1
ATOM 903 C C . LEU A 1 118 ? 3.087 3.806 3.484 1.00 90.12 118 LEU A C 1
ATOM 905 O O . LEU A 1 118 ? 3.126 3.439 2.312 1.00 90.12 118 LEU A O 1
ATOM 909 N N . VAL A 1 119 ? 2.575 4.993 3.824 1.00 91.25 119 VAL A N 1
ATOM 910 C CA . VAL A 1 119 ? 2.032 5.941 2.836 1.00 91.25 119 VAL A CA 1
ATOM 911 C C . VAL A 1 119 ? 3.119 6.429 1.882 1.00 91.25 119 VAL A C 1
ATOM 913 O O . VAL A 1 119 ? 2.871 6.570 0.683 1.00 91.25 119 VAL A O 1
ATOM 916 N N . ARG A 1 120 ? 4.321 6.724 2.391 1.00 90.88 120 ARG A N 1
ATOM 917 C CA . ARG A 1 120 ? 5.451 7.148 1.556 1.00 90.88 120 ARG A CA 1
ATOM 918 C C . ARG A 1 120 ? 5.860 6.032 0.601 1.00 90.88 120 ARG A C 1
ATOM 920 O O . ARG A 1 120 ? 6.030 6.312 -0.582 1.00 90.88 120 ARG A O 1
ATOM 927 N N . ARG A 1 121 ? 5.964 4.799 1.090 1.00 91.06 121 ARG A N 1
ATOM 928 C CA . ARG A 1 121 ? 6.280 3.614 0.292 1.00 91.06 121 ARG A CA 1
ATOM 929 C C . ARG A 1 121 ? 5.265 3.392 -0.823 1.00 91.06 121 ARG A C 1
ATOM 931 O O . ARG A 1 121 ? 5.666 3.294 -1.977 1.00 91.06 121 ARG A O 1
ATOM 938 N N . GLU A 1 122 ? 3.969 3.417 -0.517 1.00 91.62 122 GLU A N 1
ATOM 939 C CA . GLU A 1 122 ? 2.924 3.243 -1.534 1.00 91.62 122 GLU A CA 1
ATOM 940 C C . GLU A 1 122 ? 2.984 4.363 -2.589 1.00 91.62 122 GLU A C 1
ATOM 942 O O . GLU A 1 122 ? 2.901 4.107 -3.789 1.00 91.62 122 GLU A O 1
ATOM 947 N N . ARG A 1 123 ? 3.225 5.615 -2.178 1.00 91.94 123 ARG A N 1
ATOM 948 C CA . ARG A 1 123 ? 3.426 6.727 -3.125 1.00 91.94 123 ARG A CA 1
ATOM 949 C C . ARG A 1 123 ? 4.664 6.539 -3.999 1.00 91.94 123 ARG A C 1
ATOM 951 O O . ARG A 1 123 ? 4.594 6.809 -5.195 1.00 91.94 123 ARG A O 1
ATOM 958 N N . LEU A 1 124 ? 5.782 6.093 -3.423 1.00 93.50 124 LEU A N 1
ATOM 959 C CA . LEU A 1 124 ? 7.009 5.806 -4.170 1.00 93.50 124 LEU A CA 1
ATOM 960 C C . LEU A 1 124 ? 6.795 4.674 -5.169 1.00 93.50 124 LEU A C 1
ATOM 962 O O . LEU A 1 124 ? 7.239 4.791 -6.305 1.00 93.50 124 LEU A O 1
ATOM 966 N N . LYS A 1 125 ? 6.051 3.636 -4.790 1.00 93.12 125 LYS A N 1
ATOM 967 C CA . LYS A 1 125 ? 5.660 2.534 -5.669 1.00 93.12 125 LYS A CA 1
ATOM 968 C C . LYS A 1 125 ? 4.834 3.015 -6.857 1.00 93.12 125 LYS A C 1
ATOM 970 O O . LYS A 1 125 ? 5.194 2.726 -7.996 1.00 93.12 125 LYS A O 1
ATOM 975 N N . TRP A 1 126 ? 3.783 3.804 -6.629 1.00 94.25 126 TRP A N 1
ATOM 976 C CA . TRP A 1 126 ? 3.006 4.394 -7.727 1.00 94.25 126 TRP A CA 1
ATOM 977 C C . TRP A 1 126 ? 3.846 5.335 -8.595 1.00 94.25 126 TRP A C 1
ATOM 979 O O . TRP A 1 126 ? 3.737 5.293 -9.819 1.00 94.25 126 TRP A O 1
ATOM 989 N N . GLY A 1 127 ? 4.731 6.132 -7.990 1.00 96.25 127 GLY A N 1
ATOM 990 C CA . GLY A 1 127 ? 5.680 6.978 -8.716 1.00 96.25 127 GLY A CA 1
ATOM 991 C C . GLY A 1 127 ? 6.653 6.172 -9.582 1.00 96.25 127 GLY A C 1
ATOM 992 O O . GLY A 1 127 ? 6.871 6.515 -10.742 1.00 96.25 127 GLY A O 1
ATOM 993 N N . ALA A 1 128 ? 7.184 5.069 -9.053 1.00 95.69 128 ALA A N 1
ATOM 994 C CA . ALA A 1 128 ? 8.065 4.147 -9.759 1.00 95.69 128 ALA A CA 1
ATOM 995 C C . ALA A 1 128 ? 7.340 3.478 -10.934 1.00 95.69 128 ALA A C 1
ATOM 997 O O . ALA A 1 128 ? 7.856 3.488 -12.051 1.00 95.69 128 ALA A O 1
ATOM 998 N N . PHE A 1 129 ? 6.119 2.972 -10.726 1.00 96.94 129 PHE A N 1
ATOM 999 C CA . PHE A 1 129 ? 5.299 2.422 -11.809 1.00 96.94 129 PHE A CA 1
ATOM 1000 C C . PHE A 1 129 ? 4.966 3.465 -12.875 1.00 96.94 129 PHE A C 1
ATOM 1002 O O . PHE A 1 129 ? 5.082 3.169 -14.062 1.00 96.94 129 PHE A O 1
ATOM 1009 N N . GLY A 1 130 ? 4.604 4.687 -12.476 1.00 97.06 130 GLY A N 1
ATOM 1010 C CA . GLY A 1 130 ? 4.335 5.786 -13.404 1.00 97.06 130 GLY A CA 1
ATOM 1011 C C . GLY A 1 130 ? 5.560 6.145 -14.247 1.00 97.06 130 GLY A C 1
ATOM 1012 O O . GLY A 1 130 ? 5.458 6.261 -15.469 1.00 97.06 130 GLY A O 1
ATOM 1013 N N . LEU A 1 131 ? 6.735 6.245 -13.618 1.00 96.81 131 LEU A N 1
ATOM 1014 C CA . LEU A 1 131 ? 7.997 6.507 -14.307 1.00 96.81 131 LEU A CA 1
ATOM 1015 C C . LEU A 1 131 ? 8.349 5.389 -15.296 1.00 96.81 131 LEU A C 1
ATOM 1017 O O . LEU A 1 131 ? 8.661 5.672 -16.453 1.00 96.81 131 LEU A O 1
ATOM 1021 N N . LEU A 1 132 ? 8.289 4.127 -14.862 1.00 96.50 132 LEU A N 1
ATOM 1022 C CA . LEU A 1 132 ? 8.593 2.979 -15.718 1.00 96.50 132 LEU A CA 1
ATOM 1023 C C . LEU A 1 132 ? 7.593 2.856 -16.868 1.00 96.50 132 LEU A C 1
ATOM 1025 O O . LEU A 1 132 ? 8.008 2.643 -18.004 1.00 96.50 132 LEU A O 1
ATOM 1029 N N . GLY A 1 133 ? 6.301 3.062 -16.606 1.00 97.19 133 GLY A N 1
ATOM 1030 C CA . GLY A 1 133 ? 5.267 3.107 -17.638 1.00 97.19 133 GLY A CA 1
ATOM 1031 C C . GLY A 1 133 ? 5.535 4.202 -18.673 1.00 97.19 133 GLY A C 1
ATOM 1032 O O . GLY A 1 133 ? 5.464 3.944 -19.874 1.00 97.19 133 GLY A O 1
ATOM 1033 N N . GLY A 1 134 ? 5.936 5.396 -18.224 1.00 97.12 134 GLY A N 1
ATOM 1034 C CA . GLY A 1 134 ? 6.349 6.492 -19.103 1.00 97.12 134 GLY A CA 1
ATOM 1035 C C . GLY A 1 134 ? 7.572 6.145 -19.956 1.00 97.12 134 GLY A C 1
ATOM 1036 O O . GLY A 1 134 ? 7.557 6.350 -21.170 1.00 97.12 134 GLY A O 1
ATOM 1037 N N . LEU A 1 135 ? 8.611 5.558 -19.355 1.00 96.19 135 LEU A N 1
ATOM 1038 C CA . LEU A 1 135 ? 9.805 5.104 -20.076 1.00 96.19 135 LEU A CA 1
ATOM 1039 C C . LEU A 1 135 ? 9.476 4.024 -21.111 1.00 96.19 135 LEU A C 1
ATOM 1041 O O . LEU A 1 135 ? 9.948 4.106 -22.244 1.00 96.19 135 LEU A O 1
ATOM 1045 N N . VAL A 1 136 ? 8.635 3.048 -20.761 1.00 96.00 136 VAL A N 1
ATOM 1046 C CA . VAL A 1 136 ? 8.169 2.007 -21.688 1.00 96.00 136 VAL A CA 1
ATOM 1047 C C . VAL A 1 136 ? 7.400 2.628 -22.851 1.00 96.00 136 VAL A C 1
ATOM 1049 O O . VAL A 1 136 ? 7.683 2.297 -24.001 1.00 96.00 136 VAL A O 1
ATOM 1052 N N . ALA A 1 137 ? 6.487 3.566 -22.588 1.00 96.62 137 ALA A N 1
ATOM 1053 C CA . ALA A 1 137 ? 5.734 4.254 -23.635 1.00 96.62 137 ALA A CA 1
ATOM 1054 C C . ALA A 1 137 ? 6.655 5.037 -24.588 1.00 96.62 137 ALA A C 1
ATOM 1056 O O . ALA A 1 137 ? 6.504 4.949 -25.809 1.00 96.62 137 ALA A O 1
ATOM 1057 N N . ILE A 1 138 ? 7.655 5.746 -24.051 1.00 94.69 138 ILE A N 1
ATOM 1058 C CA . ILE A 1 138 ? 8.656 6.473 -24.848 1.00 94.69 138 ILE A CA 1
ATOM 1059 C C . ILE A 1 138 ? 9.513 5.504 -25.671 1.00 94.69 138 ILE A C 1
ATOM 1061 O O . ILE A 1 138 ? 9.731 5.734 -26.864 1.00 94.69 138 ILE A O 1
ATOM 1065 N N . GLY A 1 139 ? 9.988 4.419 -25.056 1.00 92.69 139 GLY A N 1
ATOM 1066 C CA . GLY A 1 139 ? 10.782 3.387 -25.716 1.00 92.69 139 GLY A CA 1
ATOM 1067 C C . GLY A 1 139 ? 10.019 2.728 -26.860 1.00 92.69 139 GLY A C 1
ATOM 1068 O O . GLY A 1 139 ? 10.532 2.653 -27.976 1.00 92.69 139 GLY A O 1
ATOM 1069 N N . LEU A 1 140 ? 8.768 2.331 -26.616 1.00 93.69 140 LEU A N 1
ATOM 1070 C CA . LEU A 1 140 ? 7.902 1.703 -27.609 1.00 93.69 140 LEU A CA 1
ATOM 1071 C C . LEU A 1 140 ? 7.546 2.672 -28.741 1.00 93.69 140 LEU A C 1
ATOM 1073 O O . LEU A 1 140 ? 7.671 2.318 -29.910 1.00 93.69 140 LEU A O 1
ATOM 1077 N N . GLY A 1 141 ? 7.180 3.916 -28.420 1.00 94.25 141 GLY A N 1
ATOM 1078 C CA . GLY A 1 141 ? 6.908 4.945 -29.424 1.00 94.25 141 GLY A CA 1
ATOM 1079 C C . GLY A 1 141 ? 8.127 5.246 -30.303 1.00 94.25 141 GLY A C 1
ATOM 1080 O O . GLY A 1 141 ? 8.003 5.381 -31.522 1.00 94.25 141 GLY A O 1
ATOM 1081 N N . SER A 1 142 ? 9.320 5.286 -29.707 1.00 91.38 142 SER A N 1
ATOM 1082 C CA . SER A 1 142 ? 10.579 5.499 -30.431 1.00 91.38 142 SER A CA 1
ATOM 1083 C C . SER A 1 142 ? 10.955 4.300 -31.301 1.00 91.38 142 SER A C 1
ATOM 1085 O O . SER A 1 142 ? 11.357 4.482 -32.449 1.00 91.38 142 SER A O 1
ATOM 1087 N N . PHE A 1 143 ? 10.758 3.080 -30.794 1.00 89.56 143 PHE A N 1
ATOM 1088 C CA . PHE A 1 143 ? 10.958 1.843 -31.545 1.00 89.56 143 PHE A CA 1
ATOM 1089 C C . PHE A 1 143 ? 10.021 1.757 -32.753 1.00 89.56 143 PHE A C 1
ATOM 1091 O O . PHE A 1 143 ? 10.478 1.503 -33.863 1.00 89.56 143 PHE A O 1
ATOM 1098 N N . LEU A 1 144 ? 8.724 2.026 -32.566 1.00 92.19 144 LEU A N 1
ATOM 1099 C CA . LEU A 1 144 ? 7.735 2.021 -33.648 1.00 92.19 144 LEU A CA 1
ATOM 1100 C C . LEU A 1 144 ? 8.049 3.071 -34.716 1.00 92.19 144 LEU A C 1
ATOM 1102 O O . LEU A 1 144 ? 7.885 2.806 -35.905 1.00 92.19 144 LEU A O 1
ATOM 1106 N N . ARG A 1 145 ? 8.530 4.254 -34.313 1.00 90.38 145 ARG A N 1
ATOM 1107 C CA . ARG A 1 145 ? 8.987 5.281 -35.256 1.00 90.38 145 ARG A CA 1
ATOM 1108 C C . ARG A 1 145 ? 10.200 4.799 -36.057 1.00 90.38 145 ARG A C 1
ATOM 1110 O O . ARG A 1 145 ? 10.186 4.927 -37.275 1.00 90.38 145 ARG A O 1
ATOM 1117 N N . ALA A 1 146 ? 11.195 4.201 -35.403 1.00 88.31 146 ALA A N 1
ATOM 1118 C CA . ALA A 1 146 ? 12.383 3.666 -36.070 1.00 88.31 146 ALA A CA 1
ATOM 1119 C C . ALA A 1 146 ? 12.060 2.495 -37.014 1.00 88.31 146 ALA A C 1
ATOM 1121 O O . ALA A 1 146 ? 12.582 2.431 -38.122 1.00 88.31 146 ALA A O 1
ATOM 1122 N N . ALA A 1 147 ? 11.150 1.602 -36.616 1.00 88.69 147 ALA A N 1
ATOM 1123 C CA . ALA A 1 147 ? 10.711 0.469 -37.430 1.00 88.69 147 ALA A CA 1
ATOM 1124 C C . ALA A 1 147 ? 9.965 0.888 -38.710 1.00 88.69 147 ALA A C 1
ATOM 1126 O O . ALA A 1 147 ? 9.874 0.101 -39.648 1.00 88.69 147 ALA A O 1
ATOM 1127 N N . ARG A 1 148 ? 9.438 2.119 -38.767 1.00 90.25 148 ARG A N 1
ATOM 1128 C CA . ARG A 1 148 ? 8.848 2.689 -39.990 1.00 90.25 148 ARG A CA 1
ATOM 1129 C C . ARG A 1 148 ? 9.892 3.244 -40.956 1.00 90.25 148 ARG A C 1
ATOM 1131 O O . ARG A 1 148 ? 9.602 3.342 -42.140 1.00 90.25 148 ARG A O 1
ATOM 1138 N N . SER A 1 149 ? 11.069 3.629 -40.466 1.00 87.81 149 SER A N 1
ATOM 1139 C CA . SER A 1 149 ? 12.123 4.249 -41.278 1.00 87.81 149 SER A CA 1
ATOM 1140 C C . SER A 1 149 ? 13.301 3.321 -41.582 1.00 87.81 149 SER A C 1
ATOM 1142 O O . SER A 1 149 ? 14.143 3.674 -42.399 1.00 87.81 149 SER A O 1
ATOM 1144 N N . MET A 1 150 ? 13.404 2.170 -40.912 1.00 88.44 150 MET A N 1
ATOM 1145 C CA . MET A 1 150 ? 14.516 1.222 -41.038 1.00 88.44 150 MET A CA 1
ATOM 1146 C C . MET A 1 150 ? 14.006 -0.225 -41.043 1.00 88.44 150 MET A C 1
ATOM 1148 O O . MET A 1 150 ? 13.009 -0.526 -40.378 1.00 88.44 150 MET A O 1
ATOM 1152 N N . PRO A 1 151 ? 14.695 -1.158 -41.724 1.00 90.62 151 PRO A N 1
ATOM 1153 C CA . PRO A 1 151 ? 14.339 -2.568 -41.669 1.00 90.62 151 PRO A CA 1
ATOM 1154 C C . PRO A 1 151 ? 14.516 -3.121 -40.245 1.00 90.62 151 PRO A C 1
ATOM 1156 O O . PRO A 1 151 ? 15.517 -2.876 -39.568 1.00 90.62 151 PRO A O 1
ATOM 1159 N N . LEU A 1 152 ? 13.563 -3.947 -39.797 1.00 87.56 152 LEU A N 1
ATOM 1160 C CA . LEU A 1 152 ? 13.518 -4.509 -38.434 1.00 87.56 152 LEU A CA 1
ATOM 1161 C C . LEU A 1 152 ? 14.815 -5.215 -38.002 1.00 87.56 152 LEU A C 1
ATOM 1163 O O . LEU A 1 152 ? 15.158 -5.225 -36.818 1.00 87.56 152 LEU A O 1
ATOM 1167 N N . ARG A 1 153 ? 15.555 -5.801 -38.952 1.00 89.38 153 ARG A N 1
ATOM 1168 C CA . ARG A 1 153 ? 16.826 -6.490 -38.688 1.00 89.38 153 ARG A CA 1
ATOM 1169 C C . ARG A 1 153 ? 17.920 -5.530 -38.215 1.00 89.38 153 ARG A C 1
ATOM 1171 O O . ARG A 1 153 ? 18.685 -5.888 -37.320 1.00 89.38 153 ARG A O 1
ATOM 1178 N N . GLU A 1 154 ? 17.977 -4.328 -38.780 1.00 86.88 154 GLU A N 1
ATOM 1179 C CA . GLU A 1 154 ? 18.940 -3.294 -38.388 1.00 86.88 154 GLU A CA 1
ATOM 1180 C C . GLU A 1 154 ? 18.583 -2.712 -37.024 1.00 86.88 154 GLU A C 1
ATOM 1182 O O . GLU A 1 154 ? 19.445 -2.625 -36.149 1.00 86.88 154 GLU A O 1
ATOM 1187 N N . VAL A 1 155 ? 17.292 -2.449 -36.790 1.00 84.38 155 VAL A N 1
ATOM 1188 C CA . VAL A 1 155 ? 16.797 -1.996 -35.482 1.00 84.38 155 VAL A CA 1
ATOM 1189 C C . VAL A 1 155 ? 17.147 -3.018 -34.395 1.00 84.38 155 VAL A C 1
ATOM 1191 O O . VAL A 1 155 ? 17.711 -2.656 -33.364 1.00 84.38 155 VAL A O 1
ATOM 1194 N N . LYS A 1 156 ? 16.899 -4.315 -34.630 1.00 86.94 156 LYS A N 1
ATOM 1195 C CA . LYS A 1 156 ? 17.245 -5.376 -33.670 1.00 86.94 156 LYS A CA 1
ATOM 1196 C C . LYS A 1 156 ? 18.746 -5.418 -33.372 1.00 86.94 156 LYS A C 1
ATOM 1198 O O . LYS A 1 156 ? 19.119 -5.582 -32.213 1.00 86.94 156 LYS A O 1
ATOM 1203 N N . ARG A 1 157 ? 19.599 -5.265 -34.391 1.00 87.12 157 ARG A N 1
ATOM 1204 C CA . ARG A 1 157 ? 21.064 -5.297 -34.244 1.00 87.12 157 ARG A CA 1
ATOM 1205 C C . ARG A 1 157 ? 21.595 -4.112 -33.434 1.00 87.12 157 ARG A C 1
ATOM 1207 O O . ARG A 1 157 ? 22.520 -4.288 -32.648 1.00 87.12 157 ARG A O 1
ATOM 1214 N N . GLU A 1 158 ? 21.019 -2.925 -33.604 1.00 83.56 158 GLU A N 1
ATOM 1215 C CA . GLU A 1 158 ? 21.431 -1.736 -32.846 1.00 83.56 158 GLU A CA 1
ATOM 1216 C C . GLU A 1 158 ? 20.922 -1.733 -31.403 1.00 83.56 158 GLU A C 1
ATOM 1218 O O . GLU A 1 158 ? 21.608 -1.249 -30.493 1.00 83.56 158 GLU A O 1
ATOM 1223 N N . VAL A 1 159 ? 19.728 -2.285 -31.178 1.00 83.94 159 VAL A N 1
ATOM 1224 C CA . VAL A 1 159 ? 19.125 -2.324 -29.846 1.00 83.94 159 VAL A CA 1
ATOM 1225 C C . VAL A 1 159 ? 19.699 -3.466 -29.001 1.00 83.94 159 VAL A C 1
ATOM 1227 O O . VAL A 1 159 ? 20.024 -3.251 -27.836 1.00 83.94 159 VAL A O 1
ATOM 1230 N N . VAL A 1 160 ? 19.883 -4.666 -29.559 1.00 86.00 160 VAL A N 1
ATOM 1231 C CA . VAL A 1 160 ? 20.393 -5.824 -28.809 1.00 86.00 160 VAL A CA 1
ATOM 1232 C C . VAL A 1 160 ? 21.912 -5.895 -28.933 1.00 86.00 160 VAL A C 1
ATOM 1234 O O . VAL A 1 160 ? 22.446 -6.467 -29.883 1.00 86.00 160 VAL A O 1
ATOM 1237 N N . ARG A 1 161 ? 22.627 -5.340 -27.948 1.00 87.00 161 ARG A N 1
ATOM 1238 C CA . ARG A 1 161 ? 24.082 -5.515 -27.843 1.00 87.00 161 ARG A CA 1
ATOM 1239 C C . ARG A 1 161 ? 24.415 -6.672 -26.902 1.00 87.00 161 ARG A C 1
ATOM 1241 O O . ARG A 1 161 ? 24.033 -6.608 -25.734 1.00 87.00 161 ARG A O 1
ATOM 1248 N N . PRO A 1 162 ? 25.181 -7.685 -27.349 1.00 89.19 162 PRO A N 1
ATOM 1249 C CA . PRO A 1 162 ? 25.505 -8.848 -26.520 1.00 89.19 162 PRO A CA 1
ATOM 1250 C C . PRO A 1 162 ? 26.233 -8.453 -25.231 1.00 89.19 162 PRO A C 1
ATOM 1252 O O . PRO A 1 162 ? 25.993 -9.044 -24.187 1.00 89.19 162 PRO A O 1
ATOM 1255 N N . LEU A 1 163 ? 27.044 -7.393 -25.273 1.00 90.38 163 LEU A N 1
ATOM 1256 C CA . LEU A 1 163 ? 27.742 -6.876 -24.097 1.00 90.38 163 LEU A CA 1
ATOM 1257 C C . LEU A 1 163 ? 26.791 -6.289 -23.039 1.00 90.38 163 LEU A C 1
ATOM 1259 O O . LEU A 1 163 ? 27.036 -6.456 -21.851 1.00 90.38 163 LEU A O 1
ATOM 1263 N N . ALA A 1 164 ? 25.690 -5.648 -23.447 1.00 87.44 164 ALA A N 1
ATOM 1264 C CA . ALA A 1 164 ? 24.694 -5.132 -22.505 1.00 87.44 164 ALA A CA 1
ATOM 1265 C C . ALA A 1 164 ? 23.913 -6.273 -21.838 1.00 87.44 164 ALA A C 1
ATOM 1267 O O . ALA A 1 164 ? 23.687 -6.246 -20.631 1.00 87.44 164 ALA A O 1
ATOM 1268 N N . VAL A 1 165 ? 23.577 -7.313 -22.611 1.00 90.94 165 VAL A N 1
ATOM 1269 C CA . VAL A 1 165 ? 22.967 -8.545 -22.089 1.00 90.94 165 VAL A CA 1
ATOM 1270 C C . VAL A 1 165 ? 23.907 -9.224 -21.093 1.00 90.94 165 VAL A C 1
ATOM 1272 O O . VAL A 1 165 ? 23.489 -9.543 -19.985 1.00 90.94 165 VAL A O 1
ATOM 1275 N N . ALA A 1 166 ? 25.182 -9.392 -21.454 1.00 92.00 166 ALA A N 1
ATOM 1276 C CA . ALA A 1 166 ? 26.189 -9.985 -20.581 1.00 92.00 166 ALA A CA 1
ATOM 1277 C C . ALA A 1 166 ? 26.375 -9.176 -19.290 1.00 92.00 166 ALA A C 1
ATOM 1279 O O . ALA A 1 166 ? 26.432 -9.761 -18.215 1.00 92.00 166 ALA A O 1
ATOM 1280 N N . PHE A 1 167 ? 26.406 -7.843 -19.377 1.00 90.00 167 PHE A N 1
ATOM 1281 C CA . PHE A 1 167 ? 26.495 -6.971 -18.208 1.00 90.00 167 PHE A CA 1
ATOM 1282 C C . PHE A 1 167 ? 25.271 -7.104 -17.291 1.00 90.00 167 PHE A C 1
ATOM 1284 O O . PHE A 1 167 ? 25.426 -7.270 -16.086 1.00 90.00 167 PHE A O 1
ATOM 1291 N N . ALA A 1 168 ? 24.057 -7.083 -17.846 1.00 90.81 168 ALA A N 1
ATOM 1292 C CA . ALA A 1 168 ? 22.831 -7.233 -17.066 1.00 90.81 168 ALA A CA 1
ATOM 1293 C C . ALA A 1 168 ? 22.736 -8.612 -16.389 1.00 90.81 168 ALA A C 1
ATOM 1295 O O . ALA A 1 168 ? 22.383 -8.704 -15.211 1.00 90.81 168 ALA A O 1
ATOM 1296 N N . LEU A 1 169 ? 23.109 -9.674 -17.114 1.00 92.31 169 LEU A N 1
ATOM 1297 C CA . LEU A 1 169 ? 23.220 -11.025 -16.566 1.00 92.31 169 LEU A CA 1
ATOM 1298 C C . LEU A 1 169 ? 24.288 -11.100 -15.478 1.00 92.31 169 LEU A C 1
ATOM 1300 O O . LEU A 1 169 ? 24.033 -11.701 -14.443 1.00 92.31 169 LEU A O 1
ATOM 1304 N N . TYR A 1 170 ? 25.445 -10.468 -15.678 1.00 93.25 170 TYR A N 1
ATOM 1305 C CA . TYR A 1 170 ? 26.504 -10.407 -14.677 1.00 93.25 170 TYR A CA 1
ATOM 1306 C C . TYR A 1 170 ? 26.016 -9.723 -13.401 1.00 93.25 170 TYR A C 1
ATOM 1308 O O . TYR A 1 170 ? 26.143 -10.304 -12.335 1.00 93.25 170 TYR A O 1
ATOM 1316 N N . VAL A 1 171 ? 25.397 -8.542 -13.491 1.00 92.19 171 VAL A N 1
ATOM 1317 C CA . VAL A 1 171 ? 24.884 -7.822 -12.313 1.00 92.19 171 VAL A CA 1
ATOM 1318 C C . VAL A 1 171 ? 23.836 -8.656 -11.568 1.00 92.19 171 VAL A C 1
ATOM 1320 O O . VAL A 1 171 ? 23.924 -8.799 -10.349 1.00 92.19 171 VAL A O 1
ATOM 1323 N N . GLY A 1 172 ? 22.877 -9.249 -12.287 1.00 92.62 172 GLY A N 1
ATOM 1324 C CA . GLY A 1 172 ? 21.834 -10.071 -11.670 1.00 92.62 172 GLY A CA 1
ATOM 1325 C C . GLY A 1 172 ? 22.366 -11.374 -11.065 1.00 92.62 172 GLY A C 1
ATOM 1326 O O . GLY A 1 172 ? 22.033 -11.710 -9.930 1.00 92.62 172 GLY A O 1
ATOM 1327 N N . ALA A 1 173 ? 23.222 -12.095 -11.794 1.00 93.69 173 ALA A N 1
ATOM 1328 C CA . ALA A 1 173 ? 23.791 -13.364 -11.349 1.00 93.69 173 ALA A CA 1
ATOM 1329 C C . ALA A 1 173 ? 24.827 -13.175 -10.236 1.00 93.69 173 ALA A C 1
ATOM 1331 O O . ALA A 1 173 ? 24.780 -13.900 -9.249 1.00 93.69 173 ALA A O 1
ATOM 1332 N N . ALA A 1 174 ? 25.724 -12.191 -10.349 1.00 93.38 174 ALA A N 1
ATOM 1333 C CA . ALA A 1 174 ? 26.713 -11.896 -9.317 1.00 93.38 174 ALA A CA 1
ATOM 1334 C C . ALA A 1 174 ? 26.032 -11.477 -8.010 1.00 93.38 174 ALA A C 1
ATOM 1336 O O . ALA A 1 174 ? 26.403 -11.982 -6.955 1.00 93.38 174 ALA A O 1
ATOM 1337 N N . GLY A 1 175 ? 24.993 -10.634 -8.073 1.00 90.69 175 GLY A N 1
ATOM 1338 C CA . GLY A 1 175 ? 24.197 -10.273 -6.897 1.00 90.69 175 GLY A CA 1
ATOM 1339 C C . GLY A 1 175 ? 23.507 -11.481 -6.255 1.00 90.69 175 GLY A C 1
ATOM 1340 O O . GLY A 1 175 ? 23.598 -11.676 -5.045 1.00 90.69 175 GLY A O 1
ATOM 1341 N N . ALA A 1 176 ? 22.887 -12.343 -7.067 1.00 91.88 176 ALA A N 1
ATOM 1342 C CA . ALA A 1 176 ? 22.247 -13.569 -6.589 1.00 91.88 176 ALA A CA 1
ATOM 1343 C C . ALA A 1 176 ? 23.245 -14.555 -5.950 1.00 91.88 176 ALA A C 1
ATOM 1345 O O . ALA A 1 176 ? 22.961 -15.134 -4.902 1.00 91.88 176 ALA A O 1
ATOM 1346 N N . ILE A 1 177 ? 24.421 -14.736 -6.560 1.00 94.31 177 ILE A N 1
ATOM 1347 C CA . ILE A 1 177 ? 25.495 -15.577 -6.016 1.00 94.31 177 ILE A CA 1
ATOM 1348 C C . ILE A 1 177 ? 25.999 -14.991 -4.698 1.00 94.31 177 ILE A C 1
ATOM 1350 O O . ILE A 1 177 ? 26.141 -15.730 -3.730 1.00 94.31 177 ILE A O 1
ATOM 1354 N N . PHE A 1 178 ? 26.225 -13.677 -4.642 1.00 92.19 178 PHE A N 1
ATOM 1355 C CA . PHE A 1 178 ? 26.698 -13.003 -3.438 1.00 92.19 178 PHE A CA 1
ATOM 1356 C C . PHE A 1 178 ? 25.739 -13.233 -2.268 1.00 92.19 178 PHE A C 1
ATOM 1358 O O . PHE A 1 178 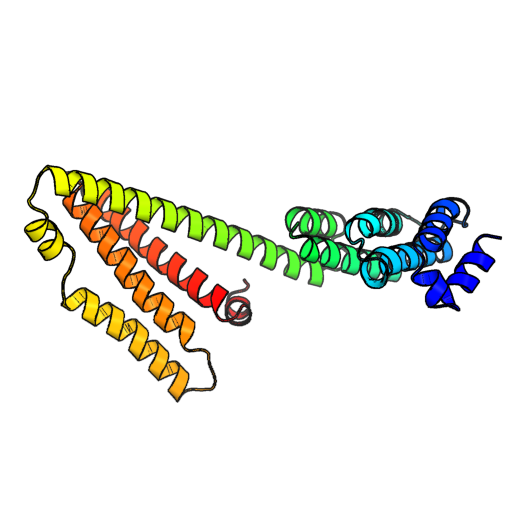? 26.159 -13.718 -1.224 1.00 92.19 178 PHE A O 1
ATOM 1365 N N . VAL A 1 179 ? 24.437 -13.003 -2.450 1.00 90.81 179 VAL A N 1
ATOM 1366 C CA . VAL A 1 179 ? 23.461 -13.255 -1.378 1.00 90.81 179 VAL A CA 1
ATOM 1367 C C . VAL A 1 179 ? 23.471 -14.707 -0.920 1.00 90.81 179 VAL A C 1
ATOM 1369 O O . VAL A 1 179 ? 23.490 -14.958 0.280 1.00 90.81 179 VAL A O 1
ATOM 1372 N N . ARG A 1 180 ? 23.555 -15.655 -1.856 1.00 91.75 180 ARG A N 1
ATOM 1373 C CA . ARG A 1 180 ? 23.602 -17.082 -1.528 1.00 91.75 180 ARG A CA 1
ATOM 1374 C C . ARG A 1 180 ? 24.871 -17.497 -0.773 1.00 91.75 180 ARG A C 1
ATOM 1376 O O . ARG A 1 180 ? 24.828 -18.470 -0.029 1.00 91.75 180 ARG A O 1
ATOM 1383 N N . LEU A 1 181 ? 25.990 -16.798 -0.972 1.00 93.81 181 LEU A N 1
ATOM 1384 C CA . LEU A 1 181 ? 27.242 -17.061 -0.255 1.00 93.81 181 LEU A CA 1
ATOM 1385 C C . LEU A 1 181 ? 27.258 -16.456 1.156 1.00 93.81 181 LEU A C 1
ATOM 1387 O O . LEU A 1 181 ? 27.916 -17.009 2.033 1.00 93.81 181 LEU A O 1
ATOM 1391 N N . TYR A 1 182 ? 26.550 -15.344 1.374 1.00 88.25 182 TYR A N 1
ATOM 1392 C CA . TYR A 1 182 ? 26.584 -14.588 2.633 1.00 88.25 182 TYR A CA 1
ATOM 1393 C C . TYR A 1 182 ? 25.343 -14.772 3.530 1.00 88.25 182 TYR A C 1
ATOM 1395 O O . TYR A 1 182 ? 25.297 -14.179 4.607 1.00 88.25 182 TYR A O 1
ATOM 1403 N N . GLY A 1 183 ? 24.357 -15.595 3.150 1.00 85.44 183 GLY A N 1
ATOM 1404 C CA . GLY A 1 183 ? 23.249 -15.971 4.037 1.00 85.44 183 GLY A CA 1
ATOM 1405 C C . GLY A 1 183 ? 22.037 -16.592 3.337 1.00 85.44 183 GLY A C 1
ATOM 1406 O O . GLY A 1 183 ? 22.046 -16.851 2.136 1.00 85.44 183 GLY A O 1
ATOM 1407 N N . GLU A 1 184 ? 20.955 -16.794 4.094 1.00 84.06 184 GLU A N 1
ATOM 1408 C CA . GLU A 1 184 ? 19.650 -17.275 3.599 1.00 84.06 184 GLU A CA 1
ATOM 1409 C C . GLU A 1 184 ? 18.804 -16.159 2.946 1.00 84.06 184 GLU A C 1
ATOM 1411 O O . GLU A 1 184 ? 17.578 -16.154 3.028 1.00 84.06 184 GLU A O 1
ATOM 1416 N N . GLY A 1 185 ? 19.444 -15.164 2.323 1.00 84.94 185 GLY A N 1
ATOM 1417 C CA . GLY A 1 185 ? 18.723 -14.064 1.680 1.00 84.94 185 GLY A CA 1
ATOM 1418 C C . GLY A 1 185 ? 18.018 -14.494 0.388 1.00 84.94 185 GLY A C 1
ATOM 1419 O O . GLY A 1 185 ? 18.470 -15.396 -0.323 1.00 84.94 185 GLY A O 1
ATOM 1420 N N . ASP A 1 186 ? 16.919 -13.818 0.043 1.00 89.44 186 ASP A N 1
ATOM 1421 C CA . ASP A 1 186 ? 16.213 -14.065 -1.217 1.00 89.44 186 ASP A CA 1
ATOM 1422 C C . ASP A 1 186 ? 17.033 -13.537 -2.412 1.00 89.44 186 ASP A C 1
ATOM 1424 O O . ASP A 1 186 ? 17.436 -12.374 -2.468 1.00 89.44 186 ASP A O 1
ATOM 1428 N N . VAL A 1 187 ? 17.265 -14.398 -3.405 1.00 93.81 187 VAL A N 1
ATOM 1429 C CA . VAL A 1 187 ? 18.000 -14.076 -4.639 1.00 93.81 187 VAL A CA 1
ATOM 1430 C C . VAL A 1 187 ? 17.132 -13.390 -5.699 1.00 93.81 187 VAL A C 1
ATOM 1432 O O . VAL A 1 187 ? 17.656 -12.759 -6.621 1.00 93.81 187 VAL A O 1
ATOM 1435 N N . ARG A 1 188 ? 15.799 -13.490 -5.589 1.00 93.12 188 ARG A N 1
ATOM 1436 C CA . ARG A 1 188 ? 14.841 -12.929 -6.557 1.00 93.12 188 ARG A CA 1
ATOM 1437 C C . ARG A 1 188 ? 15.044 -11.437 -6.864 1.00 93.12 188 ARG A C 1
ATOM 1439 O O . ARG A 1 188 ? 15.009 -11.116 -8.054 1.00 93.12 188 ARG A O 1
ATOM 1446 N N . PRO A 1 189 ? 15.263 -10.517 -5.898 1.00 91.75 189 PRO A N 1
ATOM 1447 C CA . PRO A 1 189 ? 15.389 -9.092 -6.212 1.00 91.75 189 PRO A CA 1
ATOM 1448 C C . PRO A 1 189 ? 16.571 -8.795 -7.145 1.00 91.75 189 PRO A C 1
ATOM 1450 O O . PRO A 1 189 ? 16.448 -7.946 -8.025 1.00 91.75 189 PRO A O 1
ATOM 1453 N N . PHE A 1 190 ? 17.676 -9.538 -7.041 1.00 93.19 190 PHE A N 1
ATOM 1454 C CA . PHE A 1 190 ? 18.844 -9.367 -7.917 1.00 93.19 190 PHE A CA 1
ATOM 1455 C C . PHE A 1 190 ? 18.574 -9.844 -9.343 1.00 93.19 190 PHE A C 1
ATOM 1457 O O . PHE A 1 190 ? 18.966 -9.184 -10.306 1.00 93.19 190 PHE A O 1
ATOM 1464 N N . LEU A 1 191 ? 17.841 -10.950 -9.494 1.00 93.69 191 LEU A N 1
ATOM 1465 C CA . LEU A 1 191 ? 17.413 -11.432 -10.807 1.00 93.69 191 LEU A CA 1
ATOM 1466 C C . LEU A 1 191 ? 16.458 -10.434 -11.478 1.00 93.69 191 LEU A C 1
ATOM 1468 O O . LEU A 1 191 ? 16.658 -10.080 -12.641 1.00 93.69 191 LEU A O 1
ATOM 1472 N N . TRP A 1 192 ? 15.467 -9.921 -10.737 1.00 94.12 192 TRP A N 1
ATOM 1473 C CA . TRP A 1 192 ? 14.557 -8.880 -11.230 1.00 94.12 192 TRP A CA 1
ATOM 1474 C C . TRP A 1 192 ? 15.293 -7.591 -11.590 1.00 94.12 192 TRP A C 1
ATOM 1476 O O . TRP A 1 192 ? 14.995 -6.991 -12.623 1.00 94.12 192 TRP A O 1
ATOM 1486 N N . LEU A 1 193 ? 16.284 -7.195 -10.789 1.00 93.38 193 LEU A N 1
ATOM 1487 C CA . LEU A 1 193 ? 17.126 -6.038 -11.069 1.00 93.38 193 LEU A CA 1
ATOM 1488 C C . LEU A 1 193 ? 17.908 -6.215 -12.376 1.00 93.38 193 LEU A C 1
ATOM 1490 O O . LEU A 1 193 ? 17.885 -5.316 -13.211 1.00 93.38 193 LEU A O 1
ATOM 1494 N N . GLY A 1 194 ? 18.543 -7.371 -12.594 1.00 93.75 194 GLY A N 1
ATOM 1495 C CA . GLY A 1 194 ? 19.257 -7.664 -13.841 1.00 93.75 194 GLY A CA 1
ATOM 1496 C C . GLY A 1 194 ? 18.344 -7.578 -15.069 1.00 93.75 194 GLY A C 1
ATOM 1497 O O . GLY A 1 194 ? 18.660 -6.888 -16.039 1.00 93.75 194 GLY A O 1
ATOM 1498 N N . VAL A 1 195 ? 17.163 -8.203 -15.002 1.00 95.00 195 VAL A N 1
ATOM 1499 C CA . VAL A 1 195 ? 16.155 -8.134 -16.077 1.00 95.00 195 VAL A CA 1
ATOM 1500 C C . VAL A 1 195 ? 15.673 -6.699 -16.301 1.00 95.00 195 VAL A C 1
ATOM 1502 O O . VAL A 1 195 ? 15.552 -6.255 -17.443 1.00 95.00 195 VAL A O 1
ATOM 1505 N N . GLY A 1 196 ? 15.424 -5.946 -15.231 1.00 94.88 196 GLY A N 1
ATOM 1506 C CA . GLY A 1 196 ? 14.961 -4.569 -15.344 1.00 94.88 196 GLY A CA 1
ATOM 1507 C C . GLY A 1 196 ? 16.030 -3.616 -15.884 1.00 94.88 196 GLY A C 1
ATOM 1508 O O . GLY A 1 196 ? 15.706 -2.785 -16.728 1.00 94.88 196 GLY A O 1
ATOM 1509 N N . ILE A 1 197 ? 17.306 -3.775 -15.510 1.00 94.88 197 ILE A N 1
ATOM 1510 C CA . ILE A 1 197 ? 18.431 -3.033 -16.112 1.00 94.88 197 ILE A CA 1
ATOM 1511 C C . ILE A 1 197 ? 18.486 -3.290 -17.620 1.00 94.88 197 ILE A C 1
ATOM 1513 O O . ILE A 1 197 ? 18.613 -2.342 -18.396 1.00 94.88 197 ILE A O 1
ATOM 1517 N N . LEU A 1 198 ? 18.333 -4.549 -18.046 1.00 94.25 198 LEU A N 1
ATOM 1518 C CA . LEU A 1 198 ? 18.290 -4.895 -19.466 1.00 94.25 198 LEU A CA 1
ATOM 1519 C C . LEU A 1 198 ? 17.107 -4.224 -20.183 1.00 94.25 198 LEU A C 1
ATOM 1521 O O . LEU A 1 198 ? 17.268 -3.696 -21.283 1.00 94.25 198 LEU A O 1
ATOM 1525 N N . GLY A 1 199 ? 15.931 -4.203 -19.549 1.00 95.00 199 GLY A N 1
ATOM 1526 C CA . GLY A 1 199 ? 14.749 -3.511 -20.065 1.00 95.00 199 GLY A CA 1
ATOM 1527 C C . GLY A 1 199 ? 14.966 -2.002 -20.221 1.00 95.00 199 GLY A C 1
ATOM 1528 O O . GLY A 1 199 ? 14.633 -1.434 -21.262 1.00 95.00 199 GLY A O 1
ATOM 1529 N N . ILE A 1 200 ? 15.577 -1.351 -19.228 1.00 95.56 200 ILE A N 1
ATOM 1530 C CA . ILE A 1 200 ? 15.900 0.080 -19.289 1.00 95.56 200 ILE A CA 1
ATOM 1531 C C . ILE A 1 200 ? 16.951 0.373 -20.368 1.00 95.56 200 ILE A C 1
ATOM 1533 O O . ILE A 1 200 ? 16.789 1.341 -21.108 1.00 95.56 200 ILE A O 1
ATOM 1537 N N . ASP A 1 201 ? 17.989 -0.457 -20.522 1.00 93.94 201 ASP A N 1
ATOM 1538 C CA . ASP A 1 201 ? 18.986 -0.302 -21.596 1.00 93.94 201 ASP A CA 1
ATOM 1539 C C . ASP A 1 201 ? 18.341 -0.430 -22.987 1.00 93.94 201 ASP A C 1
ATOM 1541 O O . ASP A 1 201 ? 18.591 0.400 -23.868 1.00 93.94 201 ASP A O 1
ATOM 1545 N N . PHE A 1 202 ? 17.436 -1.399 -23.169 1.00 93.56 202 PHE A N 1
ATOM 1546 C CA . PHE A 1 202 ? 16.652 -1.546 -24.398 1.00 93.56 202 PHE A CA 1
ATOM 1547 C C . PHE A 1 202 ? 15.845 -0.275 -24.701 1.00 93.56 202 PHE A C 1
ATOM 1549 O O . PHE A 1 202 ? 15.918 0.259 -25.812 1.00 93.56 202 PHE A O 1
ATOM 1556 N N . ILE A 1 203 ? 15.123 0.252 -23.705 1.00 93.56 203 ILE A N 1
ATOM 1557 C CA . ILE A 1 203 ? 14.344 1.494 -23.823 1.00 93.56 203 ILE A CA 1
ATOM 1558 C C . ILE A 1 203 ? 15.251 2.677 -24.172 1.00 93.56 203 ILE A C 1
ATOM 1560 O O . ILE A 1 203 ? 14.943 3.439 -25.089 1.00 93.56 203 ILE A O 1
ATOM 1564 N N . ALA A 1 204 ? 16.386 2.825 -23.487 1.00 93.50 204 ALA A N 1
ATOM 1565 C CA . ALA A 1 204 ? 17.331 3.914 -23.705 1.00 93.50 204 ALA A CA 1
ATOM 1566 C C . ALA A 1 204 ? 17.876 3.916 -25.141 1.00 93.50 204 ALA A C 1
ATOM 1568 O O . ALA A 1 204 ? 17.995 4.975 -25.770 1.00 93.50 204 ALA A O 1
ATOM 1569 N N . ARG A 1 205 ? 18.179 2.731 -25.685 1.00 91.38 205 ARG A N 1
ATOM 1570 C CA . ARG A 1 205 ? 18.641 2.557 -27.070 1.00 91.38 205 ARG A CA 1
ATOM 1571 C C . ARG A 1 205 ? 17.537 2.822 -28.078 1.00 91.38 205 ARG A C 1
ATOM 1573 O O . ARG A 1 205 ? 17.778 3.560 -29.030 1.00 91.38 205 ARG A O 1
ATOM 1580 N N . ALA A 1 206 ? 16.344 2.273 -27.858 1.00 90.56 206 ALA A N 1
ATOM 1581 C CA . ALA A 1 206 ? 15.190 2.523 -28.714 1.00 90.56 206 ALA A CA 1
ATOM 1582 C C . ALA A 1 206 ? 14.870 4.023 -28.777 1.00 90.56 206 ALA A C 1
ATOM 1584 O O . ALA A 1 206 ? 14.717 4.580 -29.865 1.00 90.56 206 ALA A O 1
ATOM 1585 N N . TRP A 1 207 ? 14.873 4.699 -27.623 1.00 92.56 207 TRP A N 1
ATOM 1586 C CA . TRP A 1 207 ? 14.706 6.147 -27.535 1.00 92.56 207 TRP A CA 1
ATOM 1587 C C . TRP A 1 207 ? 15.799 6.884 -28.312 1.00 92.56 207 TRP A C 1
ATOM 1589 O O . TRP A 1 207 ? 15.497 7.774 -29.100 1.00 92.56 207 TRP A O 1
ATOM 1599 N N . ARG A 1 208 ? 17.066 6.474 -28.176 1.00 91.12 208 ARG A N 1
ATOM 1600 C CA . ARG A 1 208 ? 18.183 7.070 -28.924 1.00 91.12 208 ARG A CA 1
ATOM 1601 C C . ARG A 1 208 ? 18.041 6.955 -30.437 1.00 91.12 208 ARG A C 1
ATOM 1603 O O . ARG A 1 208 ? 18.386 7.909 -31.119 1.00 91.12 208 ARG A O 1
ATOM 1610 N N . ILE A 1 209 ? 17.575 5.818 -30.946 1.00 89.19 209 ILE A N 1
ATOM 1611 C CA . ILE A 1 209 ? 17.396 5.604 -32.390 1.00 89.19 209 ILE A CA 1
ATOM 1612 C C . ILE A 1 209 ? 16.219 6.440 -32.908 1.00 89.19 209 ILE A C 1
ATOM 1614 O O . ILE A 1 209 ? 16.309 7.037 -33.975 1.00 89.19 209 ILE A O 1
ATOM 1618 N N . GLY A 1 210 ? 15.125 6.515 -32.142 1.00 85.38 210 GLY A N 1
ATOM 1619 C CA . GLY A 1 210 ? 13.929 7.259 -32.541 1.00 85.38 210 GLY A CA 1
ATOM 1620 C C . GLY A 1 210 ? 14.025 8.781 -32.375 1.00 85.38 210 GLY A C 1
ATOM 1621 O O . GLY A 1 210 ? 13.231 9.498 -32.984 1.00 85.38 210 GLY A O 1
ATOM 1622 N N . SER A 1 211 ? 14.957 9.290 -31.560 1.00 85.19 211 SER A N 1
ATOM 1623 C CA . SER A 1 211 ? 15.198 10.726 -31.379 1.00 85.19 211 SER A CA 1
ATOM 1624 C C . SER A 1 211 ? 16.350 11.197 -32.273 1.00 85.19 211 SER A C 1
ATOM 1626 O O . SER A 1 211 ? 17.514 10.963 -31.952 1.00 85.19 211 SER A O 1
ATOM 1628 N N . SER A 1 212 ? 16.051 11.914 -33.356 1.00 74.25 212 SER A N 1
ATOM 1629 C CA . SER A 1 212 ? 17.063 12.563 -34.209 1.00 74.25 212 SER A CA 1
ATOM 1630 C C . SER A 1 212 ? 17.719 13.791 -33.559 1.00 74.25 212 SER A C 1
ATOM 1632 O O . SER A 1 212 ? 18.640 14.376 -34.123 1.00 74.25 212 SER A O 1
ATOM 1634 N N . ASP A 1 213 ? 17.261 14.194 -32.371 1.00 78.44 213 ASP A N 1
ATOM 1635 C CA . ASP A 1 213 ? 17.694 15.428 -31.728 1.00 78.44 213 ASP A CA 1
ATOM 1636 C C . ASP A 1 213 ? 19.053 15.268 -31.019 1.00 78.44 213 ASP A C 1
ATOM 1638 O O . ASP A 1 213 ? 19.222 14.480 -30.082 1.00 78.44 213 ASP A O 1
ATOM 1642 N N . ALA A 1 214 ? 20.052 16.021 -31.486 1.00 75.12 214 ALA A N 1
ATOM 1643 C CA . ALA A 1 214 ? 21.439 15.917 -31.035 1.00 75.12 214 ALA A CA 1
ATOM 1644 C C . ALA A 1 214 ? 21.770 16.812 -29.829 1.00 75.12 214 ALA A C 1
ATOM 1646 O O . ALA A 1 214 ? 22.894 16.742 -29.322 1.00 75.12 214 ALA A O 1
ATOM 1647 N N . ARG A 1 215 ? 20.819 17.631 -29.357 1.00 90.94 215 ARG A N 1
ATOM 1648 C CA . ARG A 1 215 ? 21.054 18.623 -28.297 1.00 90.94 215 ARG A CA 1
ATOM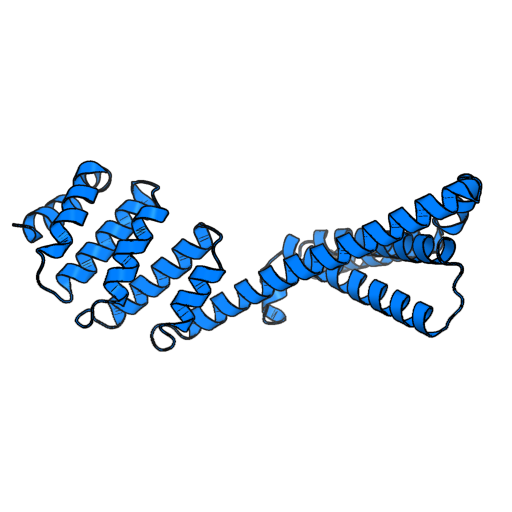 1649 C C . ARG A 1 215 ? 21.606 17.969 -27.016 1.00 90.94 215 ARG A C 1
ATOM 1651 O O . ARG A 1 215 ? 21.036 16.981 -26.540 1.00 90.94 215 ARG A O 1
ATOM 1658 N N . PRO A 1 216 ? 22.666 18.529 -26.400 1.00 88.38 216 PRO A N 1
ATOM 1659 C CA . PRO A 1 216 ? 23.297 17.946 -25.212 1.00 88.38 216 PRO A CA 1
ATOM 1660 C C . PRO A 1 216 ? 22.329 17.852 -24.026 1.00 88.38 216 PRO A C 1
ATOM 1662 O O . PRO A 1 216 ? 22.335 16.852 -23.312 1.00 88.38 216 PRO A O 1
ATOM 1665 N N . ALA A 1 217 ? 21.427 18.826 -23.878 1.00 89.88 217 ALA A N 1
ATOM 1666 C CA . ALA A 1 217 ? 20.405 18.828 -22.833 1.00 89.88 217 ALA A CA 1
ATOM 1667 C C . ALA A 1 217 ? 19.494 17.585 -22.882 1.00 89.88 217 ALA A C 1
ATOM 1669 O O . ALA A 1 217 ? 19.226 16.974 -21.851 1.00 89.88 217 ALA A O 1
ATOM 1670 N N . ILE A 1 218 ? 19.077 17.147 -24.077 1.00 89.62 218 ILE A N 1
ATOM 1671 C CA . ILE A 1 218 ? 18.216 15.962 -24.246 1.00 89.62 218 ILE A CA 1
ATOM 1672 C C . ILE A 1 218 ? 18.980 14.682 -23.897 1.00 89.62 218 ILE A C 1
ATOM 1674 O O . ILE A 1 218 ? 18.419 13.758 -23.307 1.00 89.62 218 ILE A O 1
ATOM 1678 N N . ARG A 1 219 ? 20.281 14.627 -24.212 1.00 88.94 219 ARG A N 1
ATOM 1679 C CA . ARG A 1 219 ? 21.136 13.489 -23.843 1.00 88.94 219 ARG A CA 1
ATOM 1680 C C . ARG A 1 219 ? 21.253 13.352 -22.327 1.00 88.94 219 ARG A C 1
ATOM 1682 O O . ARG A 1 219 ? 21.116 12.239 -21.825 1.00 88.94 219 ARG A O 1
ATOM 1689 N N . ILE A 1 220 ? 21.462 14.469 -21.625 1.00 92.56 220 ILE A N 1
ATOM 1690 C CA . ILE A 1 220 ? 21.535 14.510 -20.158 1.00 92.56 220 ILE A CA 1
ATOM 1691 C C . ILE A 1 220 ? 20.191 14.099 -19.554 1.00 92.56 220 ILE A C 1
ATOM 1693 O O . ILE A 1 220 ? 20.158 13.211 -18.706 1.00 92.56 220 ILE A O 1
ATOM 1697 N N . LEU A 1 221 ? 19.081 14.668 -20.037 1.00 92.88 221 LEU A N 1
ATOM 1698 C CA . LEU A 1 221 ? 17.739 14.332 -19.555 1.00 92.88 221 LEU A CA 1
ATOM 1699 C C . LEU A 1 221 ? 17.430 12.839 -19.717 1.00 92.88 221 LEU A C 1
ATOM 1701 O O . LEU A 1 221 ? 16.949 12.204 -18.783 1.00 92.88 221 LEU A O 1
ATOM 1705 N N . ARG A 1 222 ? 17.745 12.256 -20.880 1.00 92.19 222 ARG A N 1
ATOM 1706 C CA . ARG A 1 222 ? 17.555 10.821 -21.123 1.00 92.19 222 ARG A CA 1
ATOM 1707 C C . ARG A 1 222 ? 18.409 9.973 -20.185 1.00 92.19 222 ARG A C 1
ATOM 1709 O O . ARG A 1 222 ? 17.907 8.993 -19.644 1.00 92.19 222 ARG A O 1
ATOM 1716 N N . ALA A 1 223 ? 19.681 10.329 -20.003 1.00 93.12 223 ALA A N 1
ATOM 1717 C CA . ALA A 1 223 ? 20.574 9.608 -19.100 1.00 93.12 223 ALA A CA 1
ATOM 1718 C C . ALA A 1 223 ? 20.054 9.649 -17.655 1.00 93.12 223 ALA A C 1
ATOM 1720 O O . ALA A 1 223 ? 19.962 8.602 -17.017 1.00 93.12 223 ALA A O 1
ATOM 1721 N N . ALA A 1 224 ? 19.625 10.823 -17.185 1.00 95.88 224 ALA A N 1
ATOM 1722 C CA . ALA A 1 224 ? 18.998 10.986 -15.878 1.00 95.88 224 ALA A CA 1
ATOM 1723 C C . ALA A 1 224 ? 17.716 10.146 -15.761 1.00 95.88 224 ALA A C 1
ATOM 1725 O O . ALA A 1 224 ? 17.572 9.388 -14.809 1.00 95.88 224 ALA A O 1
ATOM 1726 N N . ALA A 1 225 ? 16.825 10.192 -16.756 1.00 95.31 225 ALA A N 1
ATOM 1727 C CA . ALA A 1 225 ? 15.592 9.407 -16.758 1.00 95.31 225 ALA A CA 1
ATOM 1728 C C . ALA A 1 225 ? 15.860 7.891 -16.713 1.00 95.31 225 ALA A C 1
ATOM 1730 O O . ALA A 1 225 ? 15.181 7.170 -15.988 1.00 95.31 225 ALA A O 1
ATOM 1731 N N . CYS A 1 226 ? 16.878 7.405 -17.431 1.00 94.88 226 CYS A N 1
ATOM 1732 C CA . CYS A 1 226 ? 17.277 5.996 -17.385 1.00 94.88 226 CYS A CA 1
ATOM 1733 C C . CYS A 1 226 ? 17.884 5.623 -16.027 1.00 94.88 226 CYS A C 1
ATOM 1735 O O . CYS A 1 226 ? 17.549 4.571 -15.491 1.00 94.88 226 CYS A O 1
ATOM 1737 N N . ALA A 1 227 ? 18.724 6.483 -15.443 1.00 96.00 227 ALA A N 1
ATOM 1738 C CA . ALA A 1 227 ? 19.291 6.258 -14.114 1.00 96.00 227 ALA A CA 1
ATOM 1739 C C . ALA A 1 227 ? 18.193 6.178 -13.039 1.00 96.00 227 ALA A C 1
ATOM 1741 O O . ALA A 1 227 ? 18.163 5.226 -12.261 1.00 96.00 227 ALA A O 1
ATOM 1742 N N . VAL A 1 228 ? 17.236 7.113 -13.048 1.00 96.88 228 VAL A N 1
ATOM 1743 C CA . VAL A 1 228 ? 16.070 7.069 -12.149 1.00 96.88 228 VAL A CA 1
ATOM 1744 C C . VAL A 1 228 ? 15.195 5.844 -12.452 1.00 96.88 228 VAL A C 1
ATOM 1746 O O . VAL A 1 228 ? 14.683 5.222 -11.528 1.00 96.88 228 VAL A O 1
ATOM 1749 N N . GLY A 1 229 ? 15.077 5.431 -13.718 1.00 96.69 229 GLY A N 1
ATOM 1750 C CA . GLY A 1 229 ? 14.400 4.193 -14.110 1.00 96.69 229 GLY A CA 1
ATOM 1751 C C . GLY A 1 229 ? 15.038 2.938 -13.505 1.00 96.69 229 GLY A C 1
ATOM 1752 O O . GLY A 1 229 ? 14.327 2.088 -12.977 1.00 96.69 229 GLY A O 1
ATOM 1753 N N . VAL A 1 230 ? 16.371 2.835 -13.503 1.00 95.81 230 VAL A N 1
ATOM 1754 C CA . VAL A 1 230 ? 17.085 1.731 -12.835 1.00 95.81 230 VAL A CA 1
ATOM 1755 C C . VAL A 1 230 ? 16.850 1.760 -11.323 1.00 95.81 230 VAL A C 1
ATOM 1757 O O . VAL A 1 230 ? 16.580 0.715 -10.736 1.00 95.81 230 VAL A O 1
ATOM 1760 N N . LEU A 1 231 ? 16.882 2.941 -10.695 1.00 95.81 231 LEU A N 1
ATOM 1761 C CA . LEU A 1 231 ? 16.557 3.084 -9.271 1.00 95.81 231 LEU A CA 1
ATOM 1762 C C . LEU A 1 231 ? 15.112 2.660 -8.966 1.00 95.81 231 LEU A C 1
ATOM 1764 O O . LEU A 1 231 ? 14.873 1.982 -7.971 1.00 95.81 231 LEU A O 1
ATOM 1768 N N . ALA A 1 232 ? 14.157 2.999 -9.835 1.00 96.25 232 ALA A N 1
ATOM 1769 C CA . ALA A 1 232 ? 12.761 2.586 -9.709 1.00 96.25 232 ALA A CA 1
ATOM 1770 C C . ALA A 1 232 ? 12.592 1.062 -9.836 1.00 96.25 232 ALA A C 1
ATOM 1772 O O . ALA A 1 232 ? 11.870 0.461 -9.043 1.00 96.25 232 ALA A O 1
ATOM 1773 N N . VAL A 1 233 ? 13.292 0.424 -10.783 1.00 96.19 233 VAL A N 1
ATOM 1774 C CA . VAL A 1 233 ? 13.353 -1.045 -10.887 1.00 96.19 233 VAL A CA 1
ATOM 1775 C C . VAL A 1 233 ? 13.925 -1.649 -9.609 1.00 96.19 233 VAL A C 1
ATOM 1777 O O . VAL A 1 233 ? 13.343 -2.591 -9.080 1.00 96.19 233 VAL A O 1
ATOM 1780 N N . ALA A 1 234 ? 15.047 -1.122 -9.113 1.00 93.94 234 ALA A N 1
ATOM 1781 C CA . ALA A 1 234 ? 15.690 -1.627 -7.904 1.00 93.94 234 ALA A CA 1
ATOM 1782 C C . ALA A 1 234 ? 14.759 -1.528 -6.691 1.00 93.94 234 ALA A C 1
ATOM 1784 O O . ALA A 1 234 ? 14.600 -2.503 -5.961 1.00 93.94 234 ALA A O 1
ATOM 1785 N N . PHE A 1 235 ? 14.086 -0.386 -6.528 1.00 94.38 235 PHE A N 1
ATOM 1786 C CA . PHE A 1 235 ? 13.084 -0.180 -5.487 1.00 94.38 235 PHE A CA 1
ATOM 1787 C C . PHE A 1 235 ? 11.958 -1.219 -5.569 1.00 94.38 235 PHE A C 1
ATOM 1789 O O . PHE A 1 235 ? 11.694 -1.901 -4.584 1.00 94.38 235 PHE A O 1
ATOM 1796 N N . LEU A 1 236 ? 11.340 -1.399 -6.742 1.00 94.44 236 LEU A N 1
ATOM 1797 C CA . LEU A 1 236 ? 10.243 -2.359 -6.918 1.00 94.44 236 LEU A CA 1
ATOM 1798 C C . LEU A 1 236 ? 10.699 -3.816 -6.753 1.00 94.44 236 LEU A C 1
ATOM 1800 O O . LEU A 1 236 ? 9.944 -4.643 -6.244 1.00 94.44 236 L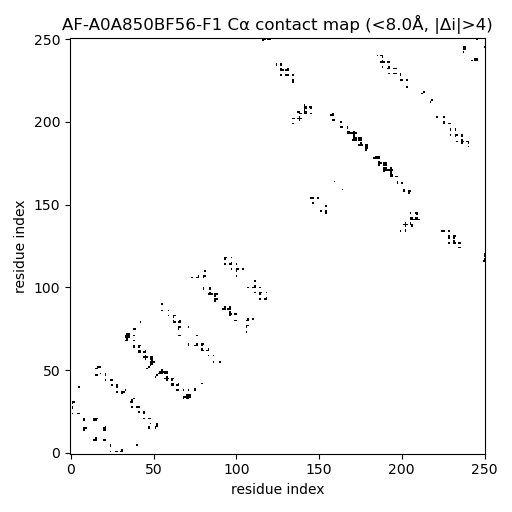EU A O 1
ATOM 1804 N N . ALA A 1 237 ? 11.924 -4.141 -7.172 1.00 92.88 237 ALA A N 1
ATOM 1805 C CA . ALA A 1 237 ? 12.502 -5.468 -7.002 1.00 92.88 237 ALA A CA 1
ATOM 1806 C C . ALA A 1 237 ? 12.698 -5.799 -5.516 1.00 92.88 237 ALA A C 1
ATOM 1808 O O . ALA A 1 237 ? 12.290 -6.876 -5.081 1.00 92.88 237 ALA A O 1
ATOM 1809 N N . LEU A 1 238 ? 13.259 -4.863 -4.741 1.00 90.88 238 LEU A N 1
ATOM 1810 C CA . LEU A 1 238 ? 13.407 -4.996 -3.290 1.00 90.88 238 LEU A CA 1
ATOM 1811 C C . LEU A 1 238 ? 12.044 -5.084 -2.600 1.00 90.88 238 LEU A C 1
ATOM 1813 O O . LEU A 1 238 ? 11.822 -5.988 -1.801 1.00 90.88 238 LEU A O 1
ATOM 1817 N N . GLU A 1 239 ? 11.107 -4.212 -2.976 1.00 91.25 239 GLU A N 1
ATOM 1818 C CA . GLU A 1 239 ? 9.761 -4.179 -2.403 1.00 91.25 239 GLU A CA 1
ATOM 1819 C C . GLU A 1 239 ? 9.002 -5.503 -2.586 1.00 91.25 239 GLU A C 1
ATOM 1821 O O . GLU A 1 239 ? 8.248 -5.920 -1.705 1.00 91.25 239 GLU A O 1
ATOM 1826 N N . ARG A 1 240 ? 9.185 -6.157 -3.740 1.00 89.44 240 ARG A N 1
ATOM 1827 C CA . ARG A 1 240 ? 8.556 -7.439 -4.086 1.00 89.44 240 ARG A CA 1
ATOM 1828 C C . ARG A 1 240 ? 9.149 -8.611 -3.302 1.00 89.44 240 ARG A C 1
ATOM 1830 O O . ARG A 1 240 ? 8.430 -9.582 -3.076 1.00 89.44 240 ARG A O 1
ATOM 1837 N N . ALA A 1 241 ? 10.440 -8.548 -2.985 1.00 88.25 241 ALA A N 1
ATOM 1838 C CA . ALA A 1 241 ? 11.172 -9.634 -2.348 1.00 88.25 241 ALA A CA 1
ATOM 1839 C C . ALA A 1 241 ? 10.920 -9.670 -0.842 1.00 88.25 241 ALA A C 1
ATOM 1841 O O . ALA A 1 241 ? 10.386 -10.652 -0.337 1.00 88.25 241 ALA A O 1
ATOM 1842 N N . ASP A 1 242 ? 11.244 -8.578 -0.150 1.00 82.94 242 ASP A N 1
ATOM 1843 C CA . ASP A 1 242 ? 10.962 -8.433 1.271 1.00 82.94 242 ASP A CA 1
ATOM 1844 C C . ASP A 1 242 ? 10.830 -6.950 1.634 1.00 82.94 242 ASP A C 1
ATOM 1846 O O . ASP A 1 242 ? 11.721 -6.128 1.402 1.00 82.94 242 ASP A O 1
ATOM 1850 N N . ALA A 1 243 ? 9.692 -6.620 2.240 1.00 77.12 243 ALA A N 1
ATOM 1851 C CA . ALA A 1 243 ? 9.415 -5.317 2.817 1.00 77.12 243 ALA A CA 1
ATOM 1852 C C . ALA A 1 243 ? 10.466 -4.899 3.858 1.00 77.12 243 ALA A C 1
ATOM 1854 O O . ALA A 1 243 ? 10.760 -3.708 3.949 1.00 77.12 243 ALA A O 1
ATOM 1855 N N . GLY A 1 244 ? 11.030 -5.858 4.598 1.00 78.50 244 GLY A N 1
ATOM 1856 C CA . GLY A 1 244 ? 11.989 -5.615 5.672 1.00 78.50 244 GLY A CA 1
ATOM 1857 C C . GLY A 1 244 ? 13.288 -4.962 5.196 1.00 78.50 244 GLY A C 1
ATOM 1858 O O . GLY A 1 244 ? 13.872 -4.160 5.921 1.00 78.50 244 GLY A O 1
ATOM 1859 N N . TYR A 1 245 ? 13.717 -5.195 3.947 1.00 77.19 245 TYR A N 1
ATOM 1860 C CA . TYR A 1 245 ? 14.914 -4.527 3.413 1.00 77.19 245 TYR A CA 1
ATOM 1861 C C . TYR A 1 245 ? 14.750 -3.007 3.322 1.00 77.19 245 TYR A C 1
ATOM 1863 O O . TYR A 1 245 ? 15.726 -2.272 3.492 1.00 77.19 245 TYR A O 1
ATOM 1871 N N . LEU A 1 246 ? 13.527 -2.526 3.080 1.00 80.75 246 LEU A N 1
ATOM 1872 C CA . LEU A 1 246 ? 13.232 -1.097 2.977 1.00 80.75 246 LEU A CA 1
ATOM 1873 C C . LEU A 1 246 ? 13.229 -0.400 4.343 1.00 80.75 246 LEU A C 1
ATOM 1875 O O . LEU A 1 246 ? 13.559 0.788 4.408 1.00 80.75 246 LEU A O 1
ATOM 1879 N N . GLU A 1 247 ? 13.001 -1.141 5.432 1.00 79.88 247 GLU A N 1
ATOM 1880 C CA . GLU A 1 247 ? 13.008 -0.577 6.785 1.00 79.88 247 GLU A CA 1
ATOM 1881 C C . GLU A 1 247 ? 14.383 0.005 7.144 1.00 79.88 247 GLU A C 1
ATOM 1883 O O . GLU A 1 247 ? 14.461 1.058 7.783 1.00 79.88 247 GLU A O 1
ATOM 1888 N N . SER A 1 248 ? 15.467 -0.609 6.647 1.00 79.88 248 SER A N 1
ATOM 1889 C CA . SER A 1 248 ? 16.842 -0.106 6.807 1.00 79.88 248 SER A CA 1
ATOM 1890 C C . SER A 1 248 ? 17.070 1.269 6.158 1.00 79.88 248 SER A C 1
ATOM 1892 O O . SER A 1 248 ? 17.897 2.054 6.622 1.00 79.88 248 SER A O 1
ATOM 1894 N N . PHE A 1 249 ? 16.280 1.602 5.133 1.00 75.19 249 PHE A N 1
ATOM 1895 C CA . PHE A 1 249 ? 16.288 2.890 4.438 1.00 75.19 249 PHE A CA 1
ATOM 1896 C C . PHE A 1 249 ? 15.248 3.878 4.998 1.00 75.19 249 PHE A C 1
ATOM 1898 O O . PHE A 1 249 ? 15.072 4.972 4.457 1.00 75.19 249 PHE A O 1
ATOM 1905 N N . GLY A 1 250 ? 14.550 3.509 6.079 1.00 75.50 250 GLY A N 1
ATOM 1906 C CA . GLY A 1 250 ? 13.476 4.303 6.676 1.00 75.50 250 GLY A CA 1
ATOM 1907 C C . GLY A 1 250 ? 12.196 4.346 5.835 1.00 75.50 250 GLY A C 1
ATOM 1908 O O . GLY A 1 250 ? 11.434 5.316 5.951 1.00 75.50 250 GLY A O 1
ATOM 1909 N N . LEU A 1 251 ? 11.980 3.333 4.987 1.00 63.03 251 LEU A N 1
ATOM 1910 C CA . LEU A 1 251 ? 10.830 3.178 4.089 1.00 63.03 251 LEU A CA 1
ATOM 1911 C C . LEU A 1 251 ? 9.943 1.990 4.467 1.00 63.03 251 LEU A C 1
ATOM 1913 O O . LEU A 1 251 ? 10.467 0.998 5.009 1.00 63.03 251 LEU A O 1
#

Radius of gyration: 27.33 Å; Cα contacts (8 Å, |Δi|>4): 268; chains: 1; bounding box: 59×37×72 Å

Nearest PDB structures (foldseek):
  8re6-assembly1_A  TM=4.331E-01  e=1.469E-01  Homo sapiens
  7e6j-assembly1_A  TM=4.507E-01  e=1.922E-01  Homo sapiens
  8re8-assembly1_A  TM=4.872E-01  e=2.751E-01  Homo sapiens
  6q9i-assembly1_A  TM=4.402E-01  e=2.010E-01  Homo sapiens
  8gl8-assembly1_I  TM=3.209E-01  e=2.589E+00  Flavobacterium johnsoniae

Sequence (251 aa):
MPLARLEEIRRDPQKAADRAAVLALAGDLRSFPPGRVRSEARLFVADALRHRLGDPRGAVAPLEEVLADPQADRLLKGLALASLVALHRQLGDLSAARAVVDRYPDLAPNQRLEVLRLVRRERLKWGAFGLLGGLVAIGLGSFLRAARSMPLREVKREVVRPLAVAFALYVGAAGAIFVRLYGEGDVRPFLWLGVGILGIDFIARAWRIGSSDARPAIRILRAAACAVGVLAVAFLALERADAGYLESFGL